Protein AF-A0A7C5SZK0-F1 (afdb_monomer_lite)

Secondary structure (DSSP, 8-state):
----SSSSSSSS---------EEEEEETTEEEEEESSPPS-HHHHHHHHHHHHHHHHHHTT--SPPBPPTTTTS-EEEE-SSHHHHHHHHGGGS-TT-EEEE-SSTTEEEEEPPEEETTEEEPPEEEEEESSHHHHHHHHT-TT-S-EEE---GGGHHHHHHS-HHHHHHH-STT--EEEEESS-STTS-HHHHHHHHHHHHHHHHHHHHHHHHTT--GGGS-HHHHHHHHHHHHHHTTS-TTSS-HHHHSHHHHHHHHH--GGG--GGGHHHHHHHHHHHHHHHH-HHHHHHHHHHHHHTHHHHHHHHHHHHHHHT-S---HHHHHHHHIIIIIHHHHHHHHTTT-GGGTTTT-

Sequence (355 aa):
MRRKALVLVLLFGFVGLAAPTVTPTPWRYGVIYWVGEVPQRPEAYVNMATNWVERVFRFWGLLPVPQPSAAWATPEVVEATTRAEARALLGSDLPPEAVLAVGPEPGTFWVLRPLLLGERRIQPLTLVVFPDVPALQDAVGHYGVGALFALGEDEERELWDVAEPWLAELVGELGAPAVLAPRAGLPPFTPKDYFLHALAHEVAHWAMVVWARGQGLTAAKIPPLLREGLATYTQLSFLVTPGKVPPSLLHPVAALWARTGSLTAVPHTFTYEVGVSLVDFLVRRHGWERLLVLLPEYLSSWEEHLGGWDEPWRAWLAGDLPPEAHVLFRIVAEALPLCARMVQPLFPQAWDLVA

Foldseek 3Di:
DDPPDPVVVCVPPPPPVDQFQWAWAQAFQGIEIEGHDQDPCNVVVRVLLVVLQCLLCVLLVLPPRWGADPCRRPFDKDAAQAPVRSDVVCDPVADPLWDWADHNDHRMTGTRHFIDSPPDTHHGEYEYEAQELVRLCQQQVFNVDQKDKDQLEPVCVVSLVRGDPVVCRRQNPHRHIYIYHYQQYDPPDGSPRSRSLSSSLNSNLVSVQVLQVVVVHHSVLQDLLQSLQRSLLSSVVVVDPQPPDQLCAVLVLLLVCLVPHFLLDDDNLCSNSVSVLVLSLVCVVQNSNRCSVCVVVCSVVVNVVRVVCTVVSNVSNDDDHDPVSVVVNCCSPPVQVVVLVVCCVVPVCSNVSND

Radius of gyration: 22.21 Å; chains: 1; bounding box: 47×64×67 Å

pLDDT: mean 84.6, std 15.65, range [30.34, 98.12]

Structure (mmCIF, N/CA/C/O backbone):
data_AF-A0A7C5SZK0-F1
#
_entry.id   AF-A0A7C5SZK0-F1
#
loop_
_atom_site.group_PDB
_atom_site.id
_atom_site.type_symbol
_atom_site.label_atom_id
_atom_site.label_alt_id
_atom_site.label_comp_id
_atom_site.label_asym_id
_atom_site.label_entity_id
_atom_site.label_seq_id
_atom_site.pdbx_PDB_ins_code
_atom_site.Cartn_x
_atom_site.Cartn_y
_atom_site.Cartn_z
_atom_site.occupancy
_atom_site.B_iso_or_equiv
_atom_site.auth_seq_id
_atom_site.auth_comp_id
_atom_site.auth_asym_id
_atom_site.auth_atom_id
_atom_site.pdbx_PDB_model_num
ATOM 1 N N . MET A 1 1 ? 16.335 44.553 42.287 1.00 34.50 1 MET A N 1
ATOM 2 C CA . MET A 1 1 ? 16.222 44.477 40.814 1.00 34.50 1 MET A CA 1
ATOM 3 C C . MET A 1 1 ? 16.347 43.025 40.374 1.00 34.50 1 MET A C 1
ATOM 5 O O . MET A 1 1 ? 17.244 42.347 40.843 1.00 34.50 1 MET A O 1
ATOM 9 N N . ARG A 1 2 ? 15.439 42.592 39.486 1.00 36.78 2 ARG A N 1
ATOM 10 C CA . ARG A 1 2 ? 15.461 41.345 38.691 1.00 36.78 2 ARG A CA 1
ATOM 11 C C . ARG A 1 2 ? 15.201 40.006 39.408 1.00 36.78 2 ARG A C 1
ATOM 13 O O . ARG A 1 2 ? 15.808 38.991 39.103 1.00 36.78 2 ARG A O 1
ATOM 20 N N . ARG A 1 3 ? 14.108 39.965 40.181 1.00 42.00 3 ARG A N 1
ATOM 21 C CA . ARG A 1 3 ? 13.084 38.917 39.985 1.00 42.00 3 ARG A CA 1
ATOM 22 C C . ARG A 1 3 ? 12.506 39.126 38.581 1.00 42.00 3 ARG A C 1
ATOM 24 O O . ARG A 1 3 ? 11.743 40.075 38.438 1.00 42.00 3 ARG A O 1
ATOM 31 N N . LYS A 1 4 ? 12.960 38.390 37.555 1.00 37.69 4 LYS A N 1
ATOM 32 C CA . LYS A 1 4 ? 12.331 38.340 36.205 1.00 37.69 4 LYS A CA 1
ATOM 33 C C . LYS A 1 4 ? 12.971 37.365 35.191 1.00 37.69 4 LYS A C 1
ATOM 35 O O . LYS A 1 4 ? 12.649 37.462 34.017 1.00 37.69 4 LYS A O 1
ATOM 40 N N . ALA A 1 5 ? 13.840 36.433 35.602 1.00 37.88 5 ALA A N 1
ATOM 41 C CA . ALA A 1 5 ? 14.494 35.508 34.658 1.00 37.88 5 ALA A CA 1
ATOM 42 C C . ALA A 1 5 ? 14.214 34.012 34.904 1.00 37.88 5 ALA A C 1
ATOM 44 O O . ALA A 1 5 ? 14.654 33.185 34.120 1.00 37.88 5 ALA A O 1
ATOM 45 N N . LEU A 1 6 ? 13.453 33.654 35.947 1.00 33.62 6 LEU A N 1
ATOM 46 C CA . LEU A 1 6 ? 13.134 32.252 36.273 1.00 33.62 6 LEU A CA 1
ATOM 47 C C . LEU A 1 6 ? 11.692 31.843 35.907 1.00 33.62 6 LEU A C 1
ATOM 49 O O . LEU A 1 6 ? 11.241 30.770 36.276 1.00 33.62 6 LEU A O 1
ATOM 53 N N . VAL A 1 7 ? 10.957 32.706 35.198 1.00 34.91 7 VAL A N 1
ATOM 54 C CA . VAL A 1 7 ? 9.581 32.427 34.732 1.00 34.91 7 VAL A CA 1
ATOM 55 C C . VAL A 1 7 ? 9.540 32.145 33.223 1.00 34.91 7 VAL A C 1
ATOM 57 O O . VAL A 1 7 ? 8.547 31.639 32.725 1.00 34.91 7 VAL A O 1
ATOM 60 N N . LEU A 1 8 ? 10.635 32.381 32.487 1.00 30.34 8 LEU A N 1
ATOM 61 C CA . LEU A 1 8 ? 10.679 32.139 31.039 1.00 30.34 8 LEU A CA 1
ATOM 62 C C . LEU A 1 8 ? 11.134 30.719 30.650 1.00 30.34 8 LEU A C 1
ATOM 64 O O . LEU A 1 8 ? 10.906 30.305 29.523 1.00 30.34 8 LEU A O 1
ATOM 68 N N . VAL A 1 9 ? 11.735 29.961 31.575 1.00 33.88 9 VAL A N 1
ATOM 69 C CA . VAL A 1 9 ? 12.174 28.567 31.332 1.00 33.88 9 VAL A CA 1
ATOM 70 C C . VAL A 1 9 ? 11.070 27.549 31.666 1.00 33.88 9 VAL A C 1
ATOM 72 O O . VAL A 1 9 ? 11.106 26.426 31.192 1.00 33.88 9 VAL A O 1
ATOM 75 N N . LEU A 1 10 ? 10.024 27.966 32.390 1.00 32.81 10 LEU A N 1
ATOM 76 C CA . LEU A 1 10 ? 8.802 27.177 32.617 1.00 32.81 10 LEU A CA 1
ATOM 77 C C . LEU A 1 10 ? 7.688 27.473 31.590 1.00 32.81 10 LEU A C 1
ATOM 79 O O . LEU A 1 10 ? 6.604 26.908 31.687 1.00 32.81 10 LEU A O 1
ATOM 83 N N . LEU A 1 11 ? 7.950 28.355 30.614 1.00 31.84 11 LEU A N 1
ATOM 84 C CA . LEU A 1 11 ? 7.037 28.698 29.512 1.00 31.84 11 LEU A CA 1
ATOM 85 C C . LEU A 1 11 ? 7.364 27.976 28.195 1.00 31.84 11 LEU A C 1
ATOM 87 O O . LEU A 1 11 ? 6.522 27.964 27.305 1.00 31.84 11 LEU A O 1
ATOM 91 N N . PHE A 1 12 ? 8.490 27.257 28.122 1.00 34.28 12 PHE A N 1
ATOM 92 C CA . PHE A 1 12 ? 8.538 25.992 27.377 1.00 34.28 12 PHE A CA 1
ATOM 93 C C . PHE A 1 12 ? 7.901 24.920 28.255 1.00 34.28 12 PHE A C 1
ATOM 95 O O . PHE A 1 12 ? 8.532 23.946 28.662 1.00 34.28 12 PHE A O 1
ATOM 102 N N . GLY A 1 13 ? 6.641 25.174 28.620 1.00 31.19 13 GLY A N 1
ATOM 103 C CA . GLY A 1 13 ? 5.788 24.139 29.146 1.00 31.19 13 GLY A CA 1
ATOM 104 C C . GLY A 1 13 ? 5.912 22.971 28.191 1.00 31.19 13 GLY A C 1
ATOM 105 O O . GLY A 1 13 ? 5.842 23.151 26.975 1.00 31.19 13 GLY A O 1
ATOM 106 N N . PHE A 1 14 ? 6.147 21.800 28.765 1.00 37.22 14 PHE A N 1
ATOM 107 C CA . PHE A 1 14 ? 5.649 20.556 28.225 1.00 37.22 14 PHE A CA 1
ATOM 108 C C . PHE A 1 14 ? 4.223 20.812 27.723 1.00 37.22 14 PHE A C 1
ATOM 110 O O . PHE A 1 14 ? 3.247 20.630 28.447 1.00 37.22 14 PHE A O 1
ATOM 117 N N . VAL A 1 15 ? 4.087 21.233 26.469 1.00 37.03 15 VAL A N 1
ATOM 118 C CA . VAL A 1 15 ? 2.986 20.775 25.656 1.00 37.03 15 VAL A CA 1
ATOM 119 C C . VAL A 1 15 ? 3.369 19.323 25.424 1.00 37.03 15 VAL A C 1
ATOM 121 O O . VAL A 1 15 ? 3.949 18.966 24.408 1.00 37.03 15 VAL A O 1
ATOM 124 N N . GLY A 1 16 ? 3.127 18.486 26.438 1.00 36.56 16 GLY A N 1
ATOM 125 C CA . GLY A 1 16 ? 2.702 17.138 26.139 1.00 36.56 16 GLY A CA 1
ATOM 126 C C . GLY A 1 16 ? 1.455 17.368 25.311 1.00 36.56 16 GLY A C 1
ATOM 127 O O . GLY A 1 16 ? 0.406 17.697 25.867 1.00 36.56 16 GLY A O 1
ATOM 128 N N . LEU A 1 17 ? 1.629 17.410 23.988 1.00 47.88 17 LEU A N 1
ATOM 129 C CA . LEU A 1 17 ? 0.527 17.447 23.053 1.00 47.88 17 LEU A CA 1
ATOM 130 C C . LEU A 1 17 ? -0.264 16.210 23.434 1.00 47.88 17 LEU A C 1
ATOM 132 O O . LEU A 1 17 ? 0.214 15.089 23.272 1.00 47.88 17 LEU A O 1
ATOM 136 N N . ALA A 1 18 ? -1.407 16.419 24.086 1.00 63.22 18 ALA A N 1
ATOM 137 C CA . ALA A 1 18 ? -2.341 15.336 24.297 1.00 63.22 18 ALA A CA 1
ATOM 138 C C . ALA A 1 18 ? -2.514 14.660 22.935 1.00 63.22 18 ALA A C 1
ATOM 140 O O . ALA A 1 18 ? -2.607 15.371 21.925 1.00 63.22 18 ALA A O 1
ATOM 141 N N . ALA A 1 19 ? -2.482 13.324 22.915 1.00 76.81 19 ALA A N 1
ATOM 142 C CA . ALA A 1 19 ? -2.652 12.566 21.684 1.00 76.81 19 ALA A CA 1
ATOM 143 C C . ALA A 1 19 ? -3.820 13.167 20.884 1.00 76.81 19 ALA A C 1
ATOM 145 O O . ALA A 1 19 ? -4.833 13.556 21.489 1.00 76.81 19 ALA A O 1
ATOM 146 N N . PRO A 1 20 ? -3.677 13.320 19.556 1.00 86.75 20 PRO A N 1
ATOM 147 C CA . PRO A 1 20 ? -4.734 13.909 18.758 1.00 86.75 20 PRO A CA 1
ATOM 148 C C . PRO A 1 20 ? -6.022 13.116 18.965 1.00 86.75 20 PRO A C 1
ATOM 150 O O . PRO A 1 20 ? -6.000 11.908 19.200 1.00 86.75 20 PRO A O 1
ATOM 153 N N . THR A 1 21 ? -7.166 13.789 18.873 1.00 90.50 21 THR A N 1
ATOM 154 C CA . THR A 1 21 ? -8.448 13.085 18.899 1.00 90.50 21 THR A CA 1
ATOM 155 C C . THR A 1 21 ? -8.481 12.085 17.748 1.00 90.50 21 THR A C 1
ATOM 157 O O . THR A 1 21 ? -8.221 12.456 16.605 1.00 90.50 21 THR A O 1
ATOM 160 N N . VAL A 1 22 ? -8.805 10.829 18.044 1.00 92.94 22 VAL A N 1
ATOM 161 C CA . VAL A 1 22 ? -8.967 9.778 17.040 1.00 92.94 22 VAL A CA 1
ATOM 162 C C . VAL A 1 22 ? -10.412 9.308 17.080 1.00 92.94 22 VAL A C 1
ATOM 164 O O . VAL A 1 22 ? -10.893 8.859 18.115 1.00 92.94 22 VAL A O 1
ATOM 167 N N . THR A 1 23 ? -11.115 9.423 15.954 1.00 95.19 23 THR A N 1
ATOM 168 C CA . THR A 1 23 ? -12.511 8.978 15.845 1.00 95.19 23 THR A CA 1
ATOM 169 C C . THR A 1 23 ? -12.590 7.725 14.974 1.00 95.19 23 THR A C 1
ATOM 171 O O . THR A 1 23 ? -12.367 7.833 13.764 1.00 95.19 23 THR A O 1
ATOM 174 N N . PRO A 1 24 ? -12.907 6.543 15.528 1.00 95.38 24 PRO A N 1
ATOM 175 C CA . PRO A 1 24 ? -13.092 5.336 14.733 1.00 95.38 24 PRO A CA 1
ATOM 176 C C . PRO A 1 24 ? -14.449 5.327 14.018 1.00 95.38 24 PRO A C 1
ATOM 178 O O . PRO A 1 24 ? -15.462 5.800 14.530 1.00 95.38 24 PRO A O 1
ATOM 181 N N . THR A 1 25 ? -14.490 4.763 12.815 1.00 95.75 25 THR A N 1
ATOM 182 C CA . THR A 1 25 ? -15.702 4.531 12.021 1.00 95.75 25 THR A CA 1
ATOM 183 C C . THR A 1 25 ? -15.667 3.103 11.474 1.00 95.75 25 THR A C 1
ATOM 185 O O . THR A 1 25 ? -14.692 2.756 10.798 1.00 95.75 25 THR A O 1
ATOM 188 N N . PRO A 1 26 ? -16.695 2.264 11.723 1.00 94.75 26 PRO A N 1
ATOM 189 C CA . PRO A 1 26 ? -16.759 0.933 11.134 1.00 94.75 26 PRO A CA 1
ATOM 190 C C . PRO A 1 26 ? -16.791 1.034 9.613 1.00 94.75 26 PRO A C 1
ATOM 192 O O . PRO A 1 26 ? -17.490 1.874 9.040 1.00 94.75 26 PRO A O 1
ATOM 195 N N . TRP A 1 27 ? -16.046 0.166 8.943 1.00 95.88 27 TRP A N 1
ATOM 196 C CA . TRP A 1 27 ? -15.940 0.171 7.494 1.00 95.88 27 TRP A CA 1
ATOM 197 C C . TRP A 1 27 ? -16.001 -1.252 6.953 1.00 95.88 27 TRP A C 1
ATOM 199 O O . TRP A 1 27 ? -15.573 -2.206 7.592 1.00 95.88 27 TRP A O 1
ATOM 209 N N . ARG A 1 28 ? -16.519 -1.409 5.733 1.00 94.94 28 ARG A N 1
ATOM 210 C CA . ARG A 1 28 ? -16.700 -2.715 5.087 1.00 94.94 28 ARG A CA 1
ATOM 211 C C . ARG A 1 28 ? -15.421 -3.559 5.065 1.00 94.94 28 ARG A C 1
ATOM 213 O O . ARG A 1 28 ? -15.498 -4.779 5.102 1.00 94.94 28 ARG A O 1
ATOM 220 N N . TYR A 1 29 ? -14.258 -2.924 4.988 1.00 96.00 29 TYR A N 1
ATOM 221 C CA . TYR A 1 29 ? -12.976 -3.622 4.955 1.00 96.00 29 TYR A CA 1
ATOM 222 C C . TYR A 1 29 ? -12.243 -3.628 6.301 1.00 96.00 29 TYR A C 1
ATOM 224 O O . TYR A 1 29 ? -11.173 -4.216 6.371 1.00 96.00 29 TYR A O 1
ATOM 232 N N . GLY A 1 30 ? -12.813 -3.044 7.362 1.00 95.44 30 GLY A N 1
ATOM 233 C CA . GLY A 1 30 ? -12.212 -2.974 8.694 1.00 95.44 30 GLY A CA 1
ATOM 234 C C . GLY A 1 30 ? -12.647 -1.724 9.458 1.00 95.44 30 GLY A C 1
ATOM 235 O O . GLY A 1 30 ? -13.821 -1.568 9.792 1.00 95.44 30 GLY A O 1
ATOM 236 N N . VAL A 1 31 ? -11.706 -0.823 9.732 1.00 95.75 31 VAL A N 1
ATOM 237 C CA . VAL A 1 31 ? -11.956 0.423 10.476 1.00 95.75 31 VAL A CA 1
ATOM 238 C C . VAL A 1 31 ? -11.275 1.604 9.799 1.00 95.75 31 VAL A C 1
ATOM 240 O O . VAL A 1 31 ? -10.185 1.469 9.246 1.00 95.75 31 VAL A O 1
ATOM 243 N N . ILE A 1 32 ? -11.922 2.769 9.850 1.00 96.75 32 ILE A N 1
ATOM 244 C CA . ILE A 1 32 ? -11.310 4.046 9.486 1.00 96.75 32 ILE A CA 1
ATOM 245 C C . ILE A 1 32 ? -11.150 4.881 10.751 1.00 96.75 32 ILE A C 1
ATOM 247 O O . ILE A 1 32 ? -12.134 5.147 11.434 1.00 96.75 32 ILE A O 1
ATOM 251 N N . TYR A 1 33 ? -9.931 5.317 11.042 1.00 96.75 33 TYR A N 1
ATOM 252 C CA . TYR A 1 33 ? -9.637 6.261 12.111 1.00 96.75 33 TYR A CA 1
ATOM 253 C C . TYR A 1 33 ? -9.430 7.656 11.533 1.00 96.75 33 TYR A C 1
ATOM 255 O O . TYR A 1 33 ? -8.539 7.865 10.713 1.00 96.75 33 TYR A O 1
ATOM 263 N N . TRP A 1 34 ? -10.225 8.625 11.976 1.00 96.25 34 TRP A N 1
ATOM 264 C CA . TRP A 1 34 ? -10.028 10.034 11.639 1.00 96.25 34 TRP A CA 1
ATOM 265 C C . TRP A 1 34 ? -9.160 10.693 12.704 1.00 96.25 34 TRP A C 1
ATOM 267 O O . TRP A 1 34 ? -9.580 10.776 13.858 1.00 96.25 34 TRP A O 1
ATOM 277 N N . VAL A 1 35 ? -7.970 11.159 12.322 1.00 95.25 35 VAL A N 1
ATOM 278 C CA . VAL A 1 35 ? -7.079 11.915 13.209 1.00 95.25 35 VAL A CA 1
ATOM 279 C C . VAL A 1 35 ? -7.466 13.396 13.162 1.00 95.25 35 VAL A C 1
ATOM 281 O O . VAL A 1 35 ? -7.537 14.006 12.091 1.00 95.25 35 VAL A O 1
ATOM 284 N N . GLY A 1 36 ? -7.715 13.979 14.333 1.00 91.38 36 GLY A N 1
ATOM 285 C CA . GLY A 1 36 ? -8.219 15.338 14.491 1.00 91.38 36 GLY A CA 1
ATOM 286 C C . GLY A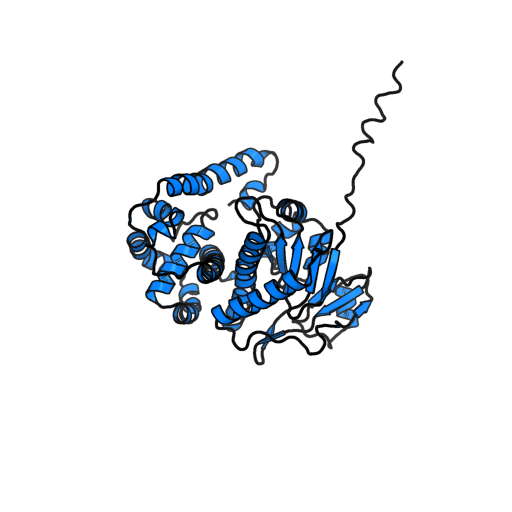 1 36 ? -9.709 15.455 14.157 1.00 91.38 36 GLY A C 1
ATOM 287 O O . GLY A 1 36 ? -10.526 14.634 14.568 1.00 91.38 36 GLY A O 1
ATOM 288 N N . GLU A 1 37 ? -10.083 16.511 13.432 1.00 90.19 37 GLU A N 1
ATOM 289 C CA . GLU A 1 37 ? -11.479 16.762 13.062 1.00 90.19 37 GLU A CA 1
ATOM 290 C C . GLU A 1 37 ? -11.943 15.828 11.932 1.00 90.19 37 GLU A C 1
ATOM 292 O O . GLU A 1 37 ? -11.343 15.780 10.848 1.00 90.19 37 GLU A O 1
ATOM 297 N N . VAL A 1 38 ? -13.063 15.135 12.167 1.00 90.88 38 VAL A N 1
ATOM 298 C CA . VAL A 1 38 ? -13.759 14.342 11.146 1.00 90.88 38 VAL A CA 1
ATOM 299 C C . VAL A 1 38 ? -14.147 15.261 9.976 1.00 90.88 38 VAL A C 1
ATOM 301 O O . VAL A 1 38 ? -14.751 16.311 10.196 1.00 90.88 38 VAL A O 1
ATOM 304 N N . PRO A 1 39 ? -13.833 14.908 8.714 1.00 88.69 39 PRO A N 1
ATOM 305 C CA . PRO A 1 39 ? -14.202 15.733 7.565 1.00 88.69 39 PRO A CA 1
ATOM 306 C C . PRO A 1 39 ? -15.713 15.977 7.505 1.00 88.69 39 PRO A C 1
ATOM 308 O O . PRO A 1 39 ? -16.494 15.078 7.783 1.00 88.69 39 PRO A O 1
ATOM 311 N N . GLN A 1 40 ? -16.133 17.139 6.994 1.00 87.88 40 GLN A N 1
ATOM 312 C CA . GLN A 1 40 ? -17.555 17.491 6.814 1.00 87.88 40 GLN A CA 1
ATOM 313 C C . GLN A 1 40 ? -18.357 16.493 5.956 1.00 87.88 40 GLN A C 1
ATOM 315 O O . GLN A 1 40 ? -19.582 16.456 6.025 1.00 87.88 40 GLN A O 1
ATOM 320 N N . ARG A 1 41 ? -17.686 15.718 5.094 1.00 88.06 41 ARG A N 1
ATOM 321 C CA . ARG A 1 41 ? -18.299 14.713 4.209 1.00 88.06 41 ARG A CA 1
ATOM 322 C C . ARG A 1 41 ? -17.587 13.365 4.355 1.00 88.06 41 ARG A C 1
ATOM 324 O O . ARG A 1 41 ? -16.953 12.921 3.394 1.00 88.06 41 ARG A O 1
ATOM 331 N N . PRO A 1 42 ? -17.654 12.714 5.528 1.00 90.75 42 PRO A N 1
ATOM 332 C CA . PRO A 1 42 ? -16.877 11.506 5.795 1.00 90.75 42 PRO A CA 1
ATOM 333 C C . PRO A 1 42 ? -17.302 10.360 4.873 1.00 90.75 42 PRO A C 1
ATOM 335 O O . PRO A 1 42 ? -16.451 9.687 4.301 1.00 90.75 42 PRO A O 1
ATOM 338 N N . GLU A 1 43 ? -18.601 10.227 4.592 1.00 92.88 43 GLU A N 1
ATOM 339 C CA . GLU A 1 43 ? -19.146 9.218 3.674 1.00 92.88 43 GLU A CA 1
ATOM 340 C C . GLU A 1 43 ? -18.518 9.260 2.273 1.00 92.88 43 GLU A C 1
ATOM 342 O O . GLU A 1 43 ? -18.322 8.221 1.646 1.00 92.88 43 GLU A O 1
ATOM 347 N N . ALA A 1 44 ? -18.153 10.446 1.769 1.00 89.69 44 ALA A N 1
ATOM 348 C CA . ALA A 1 44 ? -17.501 10.564 0.467 1.00 89.69 44 ALA A CA 1
ATOM 349 C C . ALA A 1 44 ? -16.117 9.898 0.471 1.00 89.69 44 ALA A C 1
ATOM 351 O O . ALA A 1 44 ? -15.784 9.187 -0.475 1.00 89.69 44 ALA A O 1
ATOM 352 N N . TYR A 1 45 ? -15.344 10.081 1.544 1.00 90.31 45 TYR A N 1
ATOM 353 C CA . TYR A 1 45 ? -14.044 9.435 1.722 1.00 90.31 45 TYR A CA 1
ATOM 354 C C . TYR A 1 45 ? -14.193 7.926 1.946 1.00 90.31 45 TYR A C 1
ATOM 356 O O . TYR A 1 45 ? -13.468 7.155 1.323 1.00 90.31 45 TYR A O 1
ATOM 364 N N . VAL A 1 46 ? -15.176 7.490 2.745 1.00 93.75 46 VAL A N 1
ATOM 365 C CA . VAL A 1 46 ? -15.474 6.058 2.949 1.00 93.75 46 VAL A CA 1
ATOM 366 C C . VAL A 1 46 ? -15.821 5.372 1.622 1.00 93.75 46 VAL A C 1
ATOM 368 O O . VAL A 1 46 ? -15.287 4.308 1.301 1.00 93.75 46 VAL A O 1
ATOM 371 N N . ASN A 1 47 ? -16.674 5.994 0.805 1.00 93.75 47 ASN A N 1
ATOM 372 C CA . ASN A 1 47 ? -17.033 5.480 -0.517 1.00 93.75 47 ASN A CA 1
ATOM 373 C C . ASN A 1 47 ? -15.828 5.447 -1.467 1.00 93.75 47 ASN A C 1
ATOM 375 O O . ASN A 1 47 ? -15.652 4.478 -2.205 1.00 93.75 47 ASN A O 1
ATOM 379 N N . MET A 1 48 ? -14.973 6.474 -1.444 1.00 90.88 48 MET A N 1
ATOM 380 C CA . MET A 1 48 ? -13.730 6.493 -2.224 1.00 90.88 48 MET A CA 1
ATOM 381 C C . MET A 1 48 ? -12.789 5.358 -1.816 1.00 90.88 48 MET A C 1
ATOM 383 O O . MET A 1 48 ? -12.316 4.634 -2.690 1.00 90.88 48 MET A O 1
ATOM 387 N N . ALA A 1 49 ? -12.572 5.160 -0.515 1.00 94.25 49 ALA A N 1
ATOM 388 C CA . ALA A 1 49 ? -11.734 4.083 -0.005 1.00 94.25 49 ALA A CA 1
ATOM 389 C C . ALA A 1 49 ? -12.273 2.707 -0.395 1.00 94.25 49 ALA A C 1
ATOM 391 O O . ALA A 1 49 ? -11.536 1.873 -0.915 1.00 94.25 49 ALA A O 1
ATOM 392 N N . THR A 1 50 ? -13.583 2.503 -0.236 1.00 95.56 50 THR A N 1
ATOM 393 C CA . THR A 1 50 ? -14.269 1.271 -0.651 1.00 95.56 50 THR A CA 1
ATOM 394 C C . THR A 1 50 ? -14.025 0.993 -2.133 1.00 95.56 50 THR A C 1
ATOM 396 O O . THR A 1 50 ? -13.557 -0.084 -2.492 1.00 95.56 50 THR A O 1
ATOM 399 N N . ASN A 1 51 ? -14.268 1.982 -2.997 1.00 94.25 51 ASN A N 1
ATOM 400 C CA . ASN A 1 51 ? -14.085 1.836 -4.440 1.00 94.25 51 ASN A CA 1
ATOM 401 C C . ASN A 1 51 ? -12.632 1.536 -4.830 1.00 94.25 51 ASN A C 1
ATOM 403 O O . ASN A 1 51 ? -12.409 0.774 -5.772 1.00 94.25 51 ASN A O 1
ATOM 407 N N . TRP A 1 52 ? -11.651 2.116 -4.134 1.00 93.69 52 TRP A N 1
ATOM 408 C CA . TRP A 1 52 ? -10.239 1.839 -4.396 1.00 93.69 52 TRP A CA 1
ATOM 409 C C . TRP A 1 52 ? -9.838 0.426 -4.008 1.00 93.69 52 TRP A C 1
ATOM 411 O O . TRP A 1 52 ? -9.213 -0.243 -4.827 1.00 93.69 52 TRP A O 1
ATOM 421 N N . VAL A 1 53 ? -10.270 -0.065 -2.844 1.00 95.62 53 VAL A N 1
ATOM 422 C CA . VAL A 1 53 ? -10.082 -1.475 -2.471 1.00 95.62 53 VAL A CA 1
ATOM 423 C C . VAL A 1 53 ? -10.653 -2.388 -3.547 1.00 95.62 53 VAL A C 1
ATOM 425 O O . VAL A 1 53 ? -9.943 -3.248 -4.062 1.00 95.62 53 VAL A O 1
ATOM 428 N N . GLU A 1 54 ? -11.900 -2.167 -3.971 1.00 95.94 54 GLU A N 1
ATOM 429 C CA . GLU A 1 54 ? -12.493 -3.016 -5.002 1.00 95.94 54 GLU A CA 1
ATOM 430 C C . GLU A 1 54 ? -11.737 -2.948 -6.336 1.00 95.94 54 GLU A C 1
ATOM 432 O O . GLU A 1 54 ? -11.549 -3.969 -6.995 1.00 95.94 54 GLU A O 1
ATOM 437 N N . ARG A 1 55 ? -11.315 -1.753 -6.762 1.00 95.75 55 ARG A N 1
ATOM 438 C CA . ARG A 1 55 ? -10.578 -1.557 -8.018 1.00 95.75 55 ARG A CA 1
ATOM 439 C C . ARG A 1 55 ? -9.212 -2.224 -7.992 1.00 95.75 55 ARG A C 1
ATOM 441 O O . ARG A 1 55 ? -8.888 -2.942 -8.933 1.00 95.75 55 ARG A O 1
ATOM 448 N N . VAL A 1 56 ? -8.443 -2.004 -6.931 1.00 96.81 56 VAL A N 1
ATOM 449 C CA . VAL A 1 56 ? -7.104 -2.573 -6.771 1.00 96.81 56 VAL A CA 1
ATOM 450 C C . VAL A 1 56 ? -7.185 -4.096 -6.690 1.00 96.81 56 VAL A C 1
ATOM 452 O O . VAL A 1 56 ? -6.486 -4.775 -7.435 1.00 96.81 56 VAL A O 1
ATOM 455 N N . PHE A 1 57 ? -8.092 -4.658 -5.886 1.00 96.88 57 PHE A N 1
ATOM 456 C CA . PHE A 1 57 ? -8.234 -6.115 -5.789 1.00 96.88 57 PHE A CA 1
ATOM 457 C C . PHE A 1 57 ? -8.632 -6.747 -7.127 1.00 96.88 57 PHE A C 1
ATOM 459 O O . PHE A 1 57 ? -8.058 -7.761 -7.518 1.00 96.88 57 PHE A O 1
ATOM 466 N N . ARG A 1 58 ? -9.560 -6.127 -7.873 1.00 96.56 58 ARG A N 1
ATOM 467 C CA . ARG A 1 58 ? -9.902 -6.578 -9.232 1.00 96.56 58 ARG A CA 1
ATOM 468 C C . ARG A 1 58 ? -8.703 -6.502 -10.174 1.00 96.56 58 ARG A C 1
ATOM 470 O O . ARG A 1 58 ? -8.481 -7.447 -10.921 1.00 96.56 58 ARG A O 1
ATOM 477 N N . PHE A 1 59 ? -7.939 -5.408 -10.133 1.00 95.94 59 PHE A N 1
ATOM 478 C CA . PHE A 1 59 ? -6.743 -5.233 -10.959 1.00 95.94 59 PHE A CA 1
ATOM 479 C C . PHE A 1 59 ? -5.721 -6.342 -10.697 1.00 95.94 59 PHE A C 1
ATOM 481 O O . PHE A 1 59 ? -5.199 -6.926 -11.636 1.00 95.94 59 PHE A O 1
ATOM 488 N N . TRP A 1 60 ? -5.519 -6.722 -9.438 1.00 96.94 60 TRP A N 1
ATOM 489 C CA . TRP A 1 60 ? -4.643 -7.827 -9.035 1.00 96.94 60 TRP A CA 1
ATOM 490 C C . TRP A 1 60 ? -5.228 -9.234 -9.268 1.00 96.94 60 TRP A C 1
ATOM 492 O O . TRP A 1 60 ? -4.632 -10.226 -8.850 1.00 96.94 60 TRP A O 1
ATOM 502 N N . GLY A 1 61 ? -6.397 -9.355 -9.908 1.00 94.75 61 GLY A N 1
ATOM 503 C CA . GLY A 1 61 ? -7.051 -10.643 -10.161 1.00 94.75 61 GLY A CA 1
ATOM 504 C C . GLY A 1 61 ? -7.577 -11.341 -8.900 1.00 94.75 61 GLY A C 1
ATOM 505 O O . GLY A 1 61 ? -7.898 -12.528 -8.938 1.00 94.75 61 GLY A O 1
ATOM 506 N N . LEU A 1 62 ? -7.686 -10.627 -7.775 1.00 95.56 62 LEU A N 1
ATOM 507 C CA . LEU A 1 62 ? -8.179 -11.152 -6.501 1.00 95.56 62 LEU A CA 1
ATOM 508 C C . LEU A 1 62 ? -9.712 -11.156 -6.503 1.00 95.56 62 LEU A C 1
ATOM 510 O O . LEU A 1 62 ? -10.366 -10.257 -5.966 1.00 95.56 62 LEU A O 1
ATOM 514 N N . LEU A 1 63 ? -10.279 -12.171 -7.160 1.00 91.75 63 LEU A N 1
ATOM 515 C CA . LEU A 1 63 ? -11.717 -12.361 -7.333 1.00 91.75 63 LEU A CA 1
ATOM 516 C C . LEU A 1 63 ? -12.233 -13.619 -6.603 1.00 91.75 63 LEU A C 1
ATOM 518 O O . LEU A 1 63 ? -11.560 -14.648 -6.628 1.00 91.75 63 LEU A O 1
ATOM 522 N N . PRO A 1 64 ? -13.446 -13.573 -6.014 1.00 93.38 64 PRO A N 1
ATOM 523 C CA . PRO A 1 64 ? -14.281 -12.380 -5.835 1.00 93.38 64 PRO A CA 1
ATOM 524 C C . PRO A 1 64 ? -13.615 -11.379 -4.879 1.00 93.38 64 PRO A C 1
ATOM 526 O O . PRO A 1 64 ? -12.867 -11.785 -4.001 1.00 93.38 64 PRO A O 1
ATOM 529 N N . VAL A 1 65 ? -13.895 -10.079 -5.039 1.00 93.56 65 VAL A N 1
ATOM 530 C CA . VAL A 1 65 ? -13.386 -9.029 -4.130 1.00 93.56 65 VAL A CA 1
ATOM 531 C C . VAL A 1 65 ? -13.781 -9.364 -2.682 1.00 93.56 65 VAL A C 1
ATOM 533 O O . VAL A 1 65 ? -14.904 -9.851 -2.495 1.00 93.56 65 VAL A O 1
ATOM 536 N N . PRO A 1 66 ? -12.929 -9.090 -1.668 1.00 93.50 66 PRO A N 1
ATOM 537 C CA . PRO A 1 66 ? -13.203 -9.481 -0.295 1.00 93.50 66 PRO A CA 1
ATOM 538 C C . PRO A 1 66 ? -14.568 -9.005 0.190 1.00 93.50 66 PRO A C 1
ATOM 540 O O . PRO A 1 66 ? -14.959 -7.855 -0.028 1.00 93.50 66 PRO A O 1
ATOM 543 N N . GLN A 1 67 ? -15.294 -9.902 0.845 1.00 92.62 67 GLN A N 1
ATOM 544 C CA . GLN A 1 67 ? -16.590 -9.612 1.433 1.00 92.62 67 GLN A CA 1
ATOM 545 C C . GLN A 1 67 ? -16.464 -9.432 2.948 1.00 92.62 67 GLN A C 1
ATOM 547 O O . GLN A 1 67 ? -15.740 -10.194 3.595 1.00 92.62 67 GLN A O 1
ATOM 552 N N . PRO A 1 68 ? -17.165 -8.440 3.520 1.00 90.19 68 PRO A N 1
ATOM 553 C CA . PRO A 1 68 ? -17.248 -8.270 4.963 1.00 90.19 68 PRO A CA 1
ATOM 554 C C . PRO A 1 68 ? -18.013 -9.425 5.618 1.00 90.19 68 PRO A C 1
ATOM 556 O O . PRO A 1 68 ? -18.828 -10.095 4.979 1.00 90.19 68 PRO A O 1
ATOM 559 N N . SER A 1 69 ? -17.857 -9.571 6.933 1.00 81.69 69 SER A N 1
ATOM 560 C CA . SER A 1 69 ? -18.838 -10.307 7.739 1.00 81.69 69 SER A CA 1
ATOM 561 C C . SER A 1 69 ? -20.188 -9.573 7.764 1.00 81.69 69 SER A C 1
ATOM 563 O O . SER A 1 69 ? -20.231 -8.354 7.626 1.00 81.69 69 SER A O 1
ATOM 565 N N . ALA A 1 70 ? -21.303 -10.276 7.986 1.00 82.25 70 ALA A N 1
ATOM 566 C CA . ALA A 1 70 ? -22.636 -9.653 8.014 1.00 82.25 70 ALA A CA 1
ATOM 567 C C . ALA A 1 70 ? -22.785 -8.538 9.075 1.00 82.25 70 ALA A C 1
ATOM 569 O O . ALA A 1 70 ? -23.606 -7.641 8.906 1.00 82.25 70 ALA A O 1
ATOM 570 N N . ALA A 1 71 ? -21.977 -8.576 10.138 1.00 83.38 71 ALA A N 1
ATOM 571 C CA . ALA A 1 71 ? -22.030 -7.644 11.263 1.00 83.38 71 ALA A CA 1
ATOM 572 C C . ALA A 1 71 ? -21.027 -6.477 11.163 1.00 83.38 71 ALA A C 1
ATOM 574 O O . ALA A 1 71 ? -20.852 -5.746 12.131 1.00 83.38 71 ALA A O 1
ATOM 575 N N . TRP A 1 72 ? -20.360 -6.274 10.019 1.00 90.50 72 TRP A N 1
ATOM 576 C CA . TRP A 1 72 ? -19.274 -5.285 9.892 1.00 90.50 72 TRP A CA 1
ATOM 577 C C . TRP A 1 72 ? -19.658 -3.852 10.298 1.00 90.50 72 TRP A C 1
ATOM 579 O O . TRP A 1 72 ? -18.817 -3.114 10.800 1.00 90.50 72 TRP A O 1
ATOM 589 N N . ALA A 1 73 ? -20.915 -3.452 10.080 1.00 92.19 73 ALA A N 1
ATOM 590 C CA . ALA A 1 73 ? -21.397 -2.101 10.375 1.00 92.19 73 ALA A CA 1
ATOM 591 C C . ALA A 1 73 ? -21.614 -1.853 11.878 1.00 92.19 73 ALA A C 1
ATOM 593 O O . ALA A 1 73 ? -21.678 -0.705 12.311 1.00 92.19 73 ALA A O 1
ATOM 594 N N . THR A 1 74 ? -21.720 -2.922 12.668 1.00 92.94 74 THR A N 1
ATOM 595 C CA . THR A 1 74 ? -21.892 -2.890 14.124 1.00 92.94 74 THR A CA 1
ATOM 596 C C . THR A 1 74 ? -20.934 -3.904 14.753 1.00 92.94 74 THR A C 1
ATOM 598 O O . THR A 1 74 ? -21.370 -5.001 15.118 1.00 92.94 74 THR A O 1
ATOM 601 N N . PRO A 1 75 ? -19.626 -3.586 14.821 1.00 91.94 75 PRO A N 1
ATOM 602 C CA . PRO A 1 75 ? -18.634 -4.491 15.383 1.00 91.94 75 PRO A CA 1
ATOM 603 C C . PRO A 1 75 ? -18.986 -4.886 16.818 1.00 91.94 75 PRO A C 1
ATOM 605 O O . PRO A 1 75 ? -19.492 -4.076 17.594 1.00 91.94 75 PRO A O 1
ATOM 608 N N . GLU A 1 76 ? -18.692 -6.135 17.168 1.00 93.50 76 GLU A N 1
ATOM 609 C CA . GLU A 1 76 ? -18.732 -6.596 18.554 1.00 93.50 76 GLU A CA 1
ATOM 610 C C . GLU A 1 76 ? -17.727 -5.782 19.385 1.00 93.50 76 GLU A C 1
ATOM 612 O O . GLU A 1 76 ? -16.608 -5.526 18.932 1.00 93.50 76 GLU A O 1
ATOM 617 N N . VAL A 1 77 ? -18.142 -5.360 20.580 1.00 95.25 77 VAL A N 1
ATOM 618 C CA . VAL A 1 77 ? -17.336 -4.537 21.489 1.00 95.25 77 VAL A CA 1
ATOM 619 C C . VAL A 1 77 ? -16.880 -5.388 22.665 1.00 95.25 77 VAL A C 1
ATOM 621 O O . VAL A 1 77 ? -17.687 -6.092 23.269 1.00 95.25 77 VAL A O 1
ATOM 624 N N . VAL A 1 78 ? -15.600 -5.282 23.006 1.00 95.38 78 VAL A N 1
ATOM 625 C CA . VAL A 1 78 ? -14.998 -5.911 24.183 1.00 95.38 78 VAL A CA 1
ATOM 626 C C . VAL A 1 78 ? -14.379 -4.833 25.056 1.00 95.38 78 VAL A C 1
ATOM 628 O O . VAL A 1 78 ? -13.595 -4.016 24.577 1.00 95.38 78 VAL A O 1
ATOM 631 N N . GLU A 1 79 ? -14.722 -4.836 26.338 1.00 97.12 79 GLU A N 1
ATOM 632 C CA . GLU A 1 79 ? -14.097 -3.972 27.337 1.00 97.12 79 GLU A CA 1
ATOM 633 C C . GLU A 1 79 ? -12.823 -4.644 27.861 1.00 97.12 79 GLU A C 1
ATOM 635 O O . GLU A 1 79 ? -12.869 -5.769 28.360 1.00 97.12 79 GLU A O 1
ATOM 640 N N . ALA A 1 80 ? -11.682 -3.974 27.714 1.00 93.88 80 ALA A N 1
ATOM 641 C CA . ALA A 1 80 ? -10.383 -4.443 28.186 1.00 93.88 80 ALA A CA 1
ATOM 642 C C . ALA A 1 80 ? -9.390 -3.278 28.285 1.00 93.88 80 ALA A C 1
ATOM 644 O O . ALA A 1 80 ? -9.507 -2.277 27.582 1.00 93.88 80 ALA A O 1
ATOM 645 N N . THR A 1 81 ? -8.352 -3.425 29.104 1.00 90.19 81 THR A N 1
ATOM 646 C CA . THR A 1 81 ? -7.292 -2.410 29.224 1.00 90.19 81 THR A CA 1
ATOM 647 C C . THR A 1 81 ? -6.251 -2.497 28.111 1.00 90.19 81 THR A C 1
ATOM 649 O O . THR A 1 81 ? -5.586 -1.509 27.816 1.00 90.19 81 THR A O 1
ATOM 652 N N . THR A 1 82 ? -6.101 -3.665 27.476 1.00 89.62 82 THR A N 1
ATOM 653 C CA . THR A 1 82 ? -5.127 -3.898 26.399 1.00 89.62 82 THR A CA 1
ATOM 654 C C . THR A 1 82 ? -5.685 -4.833 25.326 1.00 89.62 82 THR A C 1
ATOM 656 O O . THR A 1 82 ? -6.571 -5.646 25.597 1.00 89.62 82 THR A O 1
ATOM 659 N N . ARG A 1 83 ? -5.106 -4.804 24.114 1.00 88.62 83 ARG A N 1
ATOM 660 C CA . ARG A 1 83 ? -5.438 -5.782 23.056 1.00 88.62 83 ARG A CA 1
ATOM 661 C C . ARG A 1 83 ? -5.173 -7.223 23.476 1.00 88.62 83 ARG A C 1
ATOM 663 O O . ARG A 1 83 ? -5.940 -8.111 23.119 1.00 88.62 83 ARG A O 1
ATOM 670 N N . ALA A 1 84 ? -4.087 -7.462 24.211 1.00 89.56 84 ALA A N 1
ATOM 671 C CA . ALA A 1 84 ? -3.733 -8.797 24.682 1.00 89.56 84 ALA A CA 1
ATOM 672 C C . ALA A 1 84 ? -4.802 -9.346 25.639 1.00 89.56 84 ALA A C 1
ATOM 674 O O . ALA A 1 84 ? -5.212 -10.498 25.508 1.00 89.56 84 ALA A O 1
ATOM 675 N N . GLU A 1 85 ? -5.301 -8.503 26.545 1.00 92.88 85 GLU A N 1
ATOM 676 C CA . GLU A 1 85 ? -6.420 -8.837 27.425 1.00 92.88 85 GLU A CA 1
ATOM 677 C C . GLU A 1 85 ? -7.716 -9.059 26.633 1.00 92.88 85 GLU A C 1
ATOM 679 O O . GLU A 1 85 ? -8.354 -10.094 26.809 1.00 92.88 85 GLU A O 1
ATOM 684 N N . ALA A 1 86 ? -8.069 -8.164 25.702 1.00 92.38 86 ALA A N 1
ATOM 685 C CA . ALA A 1 86 ? -9.244 -8.336 24.842 1.00 92.38 86 ALA A CA 1
ATOM 686 C C . ALA A 1 86 ? -9.199 -9.658 24.052 1.00 92.38 86 ALA A C 1
ATOM 688 O O . ALA A 1 86 ? -10.191 -10.385 23.991 1.00 92.38 86 ALA A O 1
ATOM 689 N N . ARG A 1 87 ? -8.035 -10.019 23.495 1.00 91.19 87 ARG A N 1
ATOM 690 C CA . ARG A 1 87 ? -7.829 -11.295 22.792 1.00 91.19 87 ARG A CA 1
ATOM 691 C C . ARG A 1 87 ? -7.970 -12.490 23.737 1.00 91.19 87 ARG A C 1
ATOM 693 O O . ARG A 1 87 ? -8.574 -13.488 23.355 1.00 91.19 87 ARG A O 1
ATOM 700 N N . ALA A 1 88 ? -7.454 -12.390 24.962 1.00 92.12 88 ALA A N 1
ATOM 701 C CA . ALA A 1 88 ? -7.593 -13.436 25.971 1.00 92.12 88 ALA A CA 1
ATOM 702 C C . ALA A 1 88 ? -9.055 -13.640 26.411 1.00 92.12 88 ALA A C 1
ATOM 704 O O . ALA A 1 88 ? -9.471 -14.784 26.580 1.00 92.12 88 ALA A O 1
ATOM 705 N N . LEU A 1 89 ? -9.837 -12.560 26.543 1.00 94.75 89 LEU A N 1
ATOM 706 C CA . LEU A 1 89 ? -11.264 -12.611 26.891 1.00 94.75 89 LEU A CA 1
ATOM 707 C C . LEU A 1 89 ? -12.110 -13.283 25.803 1.00 94.75 89 LEU A C 1
ATOM 709 O O . LEU A 1 89 ? -13.017 -14.048 26.120 1.00 94.75 89 LEU A O 1
ATOM 713 N N . LEU A 1 90 ? -11.796 -13.028 24.531 1.00 92.00 90 LEU A N 1
ATOM 714 C CA . LEU A 1 90 ? -12.462 -13.668 23.391 1.00 92.00 90 LEU A CA 1
ATOM 715 C C . LEU A 1 90 ? -12.038 -15.134 23.200 1.00 92.00 90 LEU A C 1
ATOM 717 O O . LEU A 1 90 ? -12.784 -15.931 22.631 1.00 92.00 90 LEU A O 1
ATOM 721 N N . GLY A 1 91 ? -10.840 -15.498 23.662 1.00 89.69 91 GLY A N 1
ATOM 722 C CA . GLY A 1 91 ? -10.341 -16.869 23.646 1.00 89.69 91 GLY A CA 1
ATOM 723 C C . GLY A 1 91 ? -10.280 -17.487 22.244 1.00 89.69 91 GLY A C 1
ATOM 724 O O . GLY A 1 91 ? -9.913 -16.843 21.261 1.00 89.69 91 GLY A O 1
ATOM 725 N N . SER A 1 92 ? -10.627 -18.773 22.153 1.00 84.69 92 SER A N 1
ATOM 726 C CA . SER A 1 92 ? -10.583 -19.556 20.908 1.00 84.69 92 SER A CA 1
ATOM 727 C C . SER A 1 92 ? -11.638 -19.163 19.872 1.00 84.69 92 SER A C 1
ATOM 729 O O . SER A 1 92 ? -11.550 -19.601 18.726 1.00 84.69 92 SER A O 1
ATOM 731 N N . ASP A 1 93 ? -12.627 -18.355 20.254 1.00 84.44 93 ASP A N 1
ATOM 732 C CA . ASP A 1 93 ? -13.728 -17.960 19.371 1.00 84.44 93 ASP A CA 1
ATOM 733 C C . ASP A 1 93 ? -13.320 -16.850 18.390 1.00 84.44 93 ASP A C 1
ATOM 735 O O . ASP A 1 93 ? -14.057 -16.533 17.446 1.00 84.44 93 ASP A O 1
ATOM 739 N N . LEU A 1 94 ? -12.139 -16.255 18.587 1.00 88.25 94 LEU A N 1
ATOM 740 C CA . LEU A 1 94 ? -11.563 -15.253 17.704 1.00 88.25 94 LEU A CA 1
ATOM 741 C C . LEU A 1 94 ? -10.640 -15.915 16.665 1.00 88.25 94 LEU A C 1
ATOM 743 O O . LEU A 1 94 ? -9.594 -16.455 17.030 1.00 88.25 94 LEU A O 1
ATOM 747 N N . PRO A 1 95 ? -10.970 -15.849 15.361 1.00 90.00 95 PRO A N 1
ATOM 748 C CA . PRO A 1 95 ? -10.068 -16.317 14.316 1.00 90.00 95 PRO A CA 1
ATOM 749 C C . PRO A 1 95 ? -8.703 -15.609 14.377 1.00 90.00 95 PRO A C 1
ATOM 751 O O . PRO A 1 95 ? -8.660 -14.416 14.693 1.00 90.00 95 PRO A O 1
ATOM 754 N N . PRO A 1 96 ? -7.598 -16.284 14.013 1.00 88.50 96 PRO A N 1
ATOM 755 C CA . PRO A 1 96 ? -6.273 -15.664 13.968 1.00 88.50 96 PRO A CA 1
ATOM 756 C C . PRO A 1 96 ? -6.207 -14.424 13.070 1.00 88.50 96 PRO A C 1
ATOM 758 O O . PRO A 1 96 ? -5.489 -13.483 13.380 1.00 88.50 96 PRO A O 1
ATOM 761 N N . GLU A 1 97 ? -6.983 -14.395 11.983 1.00 90.94 97 GLU A N 1
ATOM 762 C CA . GLU A 1 97 ? -7.030 -13.275 11.037 1.00 90.94 97 GLU A CA 1
ATOM 763 C C . GLU A 1 97 ? -7.934 -12.120 11.495 1.00 90.94 97 GLU A C 1
ATOM 765 O O . GLU A 1 97 ? -8.096 -11.142 10.767 1.00 90.94 97 GLU A O 1
ATOM 770 N N . ALA A 1 98 ? -8.587 -12.233 12.652 1.00 91.75 98 ALA A N 1
ATOM 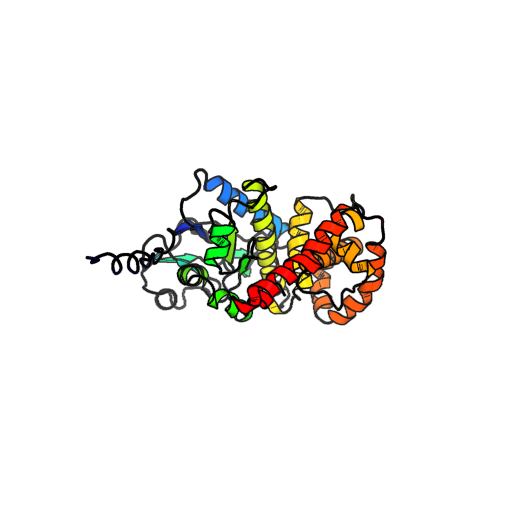771 C CA . ALA A 1 98 ? -9.366 -11.133 13.198 1.00 91.75 98 ALA A CA 1
ATOM 772 C C . ALA A 1 98 ? -8.441 -10.071 13.799 1.00 91.75 98 ALA A C 1
ATOM 774 O O . ALA A 1 98 ? -7.400 -10.407 14.367 1.00 91.75 98 ALA A O 1
ATOM 775 N N . VAL A 1 99 ? -8.863 -8.812 13.708 1.00 92.06 99 VAL A N 1
ATOM 776 C CA . VAL A 1 99 ? -8.117 -7.644 14.193 1.00 92.06 99 VAL A CA 1
ATOM 777 C C . VAL A 1 99 ? -8.890 -6.980 15.332 1.00 92.06 99 VAL A C 1
ATOM 779 O O . VAL A 1 99 ? -10.111 -6.832 15.255 1.00 92.06 99 VAL A O 1
ATOM 782 N N . LEU A 1 100 ? -8.190 -6.583 16.391 1.00 92.88 100 LEU A N 1
ATOM 783 C CA . LEU A 1 100 ? -8.730 -5.830 17.520 1.00 92.88 100 LEU A CA 1
ATOM 784 C C . LEU A 1 100 ? -8.411 -4.346 17.337 1.00 92.88 100 LEU A C 1
ATOM 786 O O . LEU A 1 100 ? -7.305 -3.872 17.607 1.00 92.88 100 LEU A O 1
ATOM 790 N N . ALA A 1 101 ? -9.409 -3.606 16.868 1.00 92.56 101 ALA A N 1
ATOM 791 C CA . ALA A 1 101 ? -9.337 -2.164 16.688 1.00 92.56 101 ALA A CA 1
ATOM 792 C C . ALA A 1 101 ? -9.679 -1.439 17.997 1.00 92.56 101 ALA A C 1
ATOM 794 O O . ALA A 1 101 ? -10.559 -1.880 18.727 1.00 92.56 101 ALA A O 1
ATOM 795 N N . VAL A 1 102 ? -9.012 -0.325 18.293 1.00 92.31 102 VAL A N 1
ATOM 796 C CA . VAL A 1 102 ? -9.388 0.572 19.394 1.00 92.31 102 VAL A CA 1
ATOM 797 C C . VAL A 1 102 ? -10.786 1.134 19.118 1.00 92.31 102 VAL A C 1
ATOM 799 O O . VAL A 1 102 ? -11.066 1.644 18.032 1.00 92.31 102 VAL A O 1
ATOM 802 N N . GLY A 1 103 ? -11.680 0.992 20.092 1.00 92.44 103 GLY A N 1
ATOM 803 C CA . GLY A 1 103 ? -13.048 1.488 20.027 1.00 92.44 103 GLY A CA 1
ATOM 804 C C . GLY A 1 103 ? -13.159 2.993 20.315 1.00 92.44 103 GLY A C 1
ATOM 805 O O . GLY A 1 103 ? -12.165 3.660 20.599 1.00 92.44 103 GLY A O 1
ATOM 806 N N . PRO A 1 104 ? -14.374 3.560 20.219 1.00 90.81 104 PRO A N 1
ATOM 807 C CA . PRO A 1 104 ? -14.620 4.990 20.408 1.00 90.81 104 PRO A CA 1
ATOM 808 C C . PRO A 1 104 ? -14.514 5.419 21.875 1.00 90.81 104 PRO A C 1
ATOM 810 O O . PRO A 1 104 ? -14.227 6.580 22.148 1.00 90.81 104 PRO A O 1
ATOM 813 N N . GLU A 1 105 ? -14.748 4.492 22.804 1.00 91.12 105 GLU A N 1
ATOM 814 C CA . GLU A 1 105 ? -14.659 4.734 24.241 1.00 91.12 105 GLU A CA 1
ATOM 815 C C . GLU A 1 105 ? -13.316 4.204 24.778 1.00 91.12 105 GLU A C 1
ATOM 817 O O . GLU A 1 105 ? -12.878 3.120 24.367 1.00 91.12 105 GLU A O 1
ATOM 822 N N . PRO A 1 106 ? -12.656 4.910 25.712 1.00 88.06 106 PRO A N 1
ATOM 823 C CA . PRO A 1 106 ? -11.437 4.420 26.350 1.00 88.06 106 PRO A CA 1
ATOM 824 C C . PRO A 1 106 ? -11.626 3.027 26.968 1.00 88.06 106 PRO A C 1
ATOM 826 O O . PRO A 1 106 ? -12.611 2.780 27.660 1.00 88.06 106 PRO A O 1
ATOM 829 N N . GLY A 1 107 ? -10.667 2.124 26.747 1.00 90.12 107 GLY A N 1
ATOM 830 C CA . GLY A 1 107 ? -10.735 0.751 27.265 1.00 90.12 107 GLY A CA 1
ATOM 831 C C . GLY A 1 107 ? -11.724 -0.156 26.524 1.00 90.12 107 GLY A C 1
ATOM 832 O O . GLY A 1 107 ? -12.140 -1.182 27.059 1.00 90.12 107 GLY A O 1
ATOM 833 N N . THR A 1 108 ? -12.118 0.211 25.302 1.00 93.69 108 THR A N 1
ATOM 834 C CA . THR A 1 108 ? -12.943 -0.641 24.440 1.00 93.69 108 THR A CA 1
ATOM 835 C C . THR A 1 108 ? -12.199 -1.034 23.173 1.00 93.69 108 THR A C 1
ATOM 837 O O . THR A 1 108 ? -11.428 -0.253 22.614 1.00 93.69 108 THR A O 1
ATOM 840 N N . PHE A 1 109 ? -12.458 -2.251 22.702 1.00 94.38 109 PHE A N 1
ATOM 841 C CA . PHE A 1 109 ? -11.951 -2.775 21.442 1.00 94.38 109 PHE A CA 1
ATOM 842 C C . PHE A 1 109 ? -13.102 -3.260 20.567 1.00 94.38 109 PHE A C 1
ATOM 844 O O . PHE A 1 109 ? -14.014 -3.943 21.032 1.00 94.38 109 PHE A O 1
ATOM 851 N N . TRP A 1 110 ? -13.046 -2.928 19.284 1.00 94.50 110 TRP A N 1
ATOM 852 C CA . TRP A 1 110 ? -13.895 -3.499 18.251 1.00 94.50 110 TRP A CA 1
ATOM 853 C C . TRP A 1 110 ? -13.271 -4.768 17.689 1.00 94.50 110 TRP A C 1
ATOM 855 O O . TRP A 1 110 ? -12.118 -4.779 17.253 1.00 94.50 110 TRP A O 1
ATOM 865 N N . VAL A 1 111 ? -14.069 -5.829 17.639 1.00 93.69 111 VAL A N 1
ATOM 866 C CA . VAL A 1 111 ? -13.683 -7.104 17.040 1.00 93.69 111 VAL A CA 1
ATOM 867 C C . VAL A 1 111 ? -13.952 -7.059 15.540 1.00 93.69 111 VAL A C 1
ATOM 869 O O . VAL A 1 111 ? -15.081 -7.246 15.076 1.00 93.69 111 VAL A O 1
ATOM 872 N N . LEU A 1 112 ? -12.900 -6.839 14.755 1.00 93.25 112 LEU A N 1
ATOM 873 C CA . LEU A 1 112 ? -12.970 -6.878 13.300 1.00 93.25 112 LEU A CA 1
ATOM 874 C C . LEU A 1 112 ? -12.792 -8.322 12.829 1.00 93.25 112 LEU A C 1
ATOM 876 O O . LEU A 1 112 ? -11.684 -8.861 12.776 1.00 93.25 112 LEU A O 1
ATOM 880 N N . ARG A 1 113 ? -13.908 -8.976 12.499 1.00 92.44 113 ARG A N 1
ATOM 881 C CA . ARG A 1 113 ? -13.905 -10.351 11.979 1.00 92.44 113 ARG A CA 1
ATOM 882 C C . ARG A 1 113 ? -13.241 -10.410 10.589 1.00 92.44 113 ARG A C 1
ATOM 884 O O . ARG A 1 113 ? -13.360 -9.442 9.838 1.00 92.44 113 ARG A O 1
ATOM 891 N N . PRO A 1 114 ? -12.604 -11.539 10.217 1.00 94.44 114 PRO A N 1
ATOM 892 C CA . PRO A 1 114 ? -11.914 -11.672 8.936 1.00 94.44 114 PRO A CA 1
ATOM 893 C C . PRO A 1 114 ? -12.817 -11.392 7.735 1.00 94.44 114 PRO A C 1
ATOM 895 O O . PRO A 1 114 ? -14.007 -11.719 7.744 1.00 94.44 114 PRO A O 1
ATOM 898 N N . LEU A 1 115 ? -12.222 -10.853 6.675 1.00 95.75 115 LEU A N 1
ATOM 899 C CA . LEU A 1 115 ? -12.867 -10.727 5.373 1.00 95.75 115 LEU A CA 1
ATOM 900 C C . LEU A 1 115 ? -12.776 -12.059 4.617 1.00 95.75 115 LEU A C 1
ATOM 902 O O . LEU A 1 115 ? -11.823 -12.820 4.798 1.00 95.75 115 LEU A O 1
ATOM 906 N N . LEU A 1 116 ? -13.738 -12.320 3.733 1.00 95.25 116 LEU A N 1
ATOM 907 C CA . LEU A 1 116 ? -13.761 -13.516 2.888 1.00 95.25 116 LEU A CA 1
ATOM 908 C C . LEU A 1 116 ? -13.374 -13.180 1.448 1.00 95.25 116 LEU A C 1
ATOM 910 O O . LEU A 1 116 ? -14.094 -12.457 0.762 1.00 95.25 116 LEU A O 1
ATOM 914 N N . LEU A 1 117 ? -12.253 -13.726 0.981 1.00 94.50 117 LEU A N 1
ATOM 915 C CA . LEU A 1 117 ? -11.827 -13.718 -0.418 1.00 94.50 117 LEU A CA 1
ATOM 916 C C . LEU A 1 117 ? -12.077 -15.113 -1.009 1.00 94.50 117 LEU A C 1
ATOM 918 O O . LEU A 1 117 ? -11.249 -16.016 -0.868 1.00 94.50 117 LEU A O 1
ATOM 922 N N . GLY A 1 118 ? -13.249 -15.307 -1.619 1.00 91.94 118 GLY A N 1
ATOM 923 C CA . GLY A 1 118 ? -13.769 -16.654 -1.870 1.00 91.94 118 GLY A CA 1
ATOM 924 C C . GLY A 1 118 ? -13.946 -17.387 -0.537 1.00 91.94 118 GLY A C 1
ATOM 925 O O . GLY A 1 118 ? -14.564 -16.850 0.376 1.00 91.94 118 GLY A O 1
ATOM 926 N N . GLU A 1 119 ? -13.330 -18.560 -0.397 1.00 91.19 119 GLU A N 1
ATOM 927 C CA . GLU A 1 119 ? -13.331 -19.333 0.857 1.00 91.19 119 GLU A CA 1
ATOM 928 C C . GLU A 1 119 ? -12.192 -18.943 1.818 1.00 91.19 119 GLU A C 1
ATOM 930 O O . GLU A 1 119 ? -12.133 -19.413 2.956 1.00 91.19 119 GLU A O 1
ATOM 935 N N . ARG A 1 120 ? -11.249 -18.097 1.379 1.00 93.00 120 ARG A N 1
ATOM 936 C CA . ARG A 1 120 ? -10.075 -17.736 2.178 1.00 93.00 120 ARG A CA 1
ATOM 937 C C . ARG A 1 120 ? -10.383 -16.573 3.112 1.00 93.00 120 ARG A C 1
ATOM 939 O O . ARG A 1 120 ? -10.889 -15.540 2.681 1.00 93.00 120 ARG A O 1
ATOM 946 N N . ARG A 1 121 ? -9.977 -16.707 4.373 1.00 93.94 121 ARG A N 1
ATOM 947 C CA . ARG A 1 121 ? -9.986 -15.614 5.349 1.00 93.94 121 ARG A CA 1
ATOM 948 C C . ARG A 1 121 ? -8.772 -14.718 5.144 1.00 93.94 121 ARG A C 1
ATOM 950 O O . ARG A 1 121 ? -7.657 -15.211 4.987 1.00 93.94 121 ARG A O 1
ATOM 957 N N . ILE A 1 122 ? -8.991 -13.410 5.135 1.00 93.88 122 ILE A N 1
ATOM 958 C CA . ILE A 1 122 ? -7.924 -12.406 5.125 1.00 93.88 122 ILE A CA 1
ATOM 959 C C . ILE A 1 122 ? -8.178 -11.383 6.232 1.00 93.88 122 ILE A C 1
ATOM 961 O O . ILE A 1 122 ? -9.327 -11.144 6.617 1.00 93.88 122 ILE A O 1
ATOM 965 N N . GLN A 1 123 ? -7.104 -10.778 6.733 1.00 93.19 123 GLN A N 1
ATOM 966 C CA . GLN A 1 123 ? -7.202 -9.764 7.777 1.00 93.19 123 GLN A CA 1
ATOM 967 C C . GLN A 1 123 ? -7.920 -8.504 7.263 1.00 93.19 123 GLN A C 1
ATOM 969 O O . GLN A 1 123 ? -7.674 -8.095 6.121 1.00 93.19 123 GLN A O 1
ATOM 974 N N . PRO A 1 124 ? -8.794 -7.890 8.080 1.00 94.50 124 PRO A N 1
ATOM 975 C CA . PRO A 1 124 ? -9.331 -6.557 7.826 1.00 94.50 124 PRO A CA 1
ATOM 976 C C . PRO A 1 124 ? -8.225 -5.500 7.767 1.00 94.50 124 PRO A C 1
ATOM 978 O O . PRO A 1 124 ? -7.170 -5.666 8.373 1.00 94.50 124 PRO A O 1
ATOM 981 N N . LEU A 1 125 ? -8.495 -4.405 7.061 1.00 94.88 125 LEU A N 1
ATOM 982 C CA . LEU A 1 125 ? -7.610 -3.257 6.920 1.00 94.88 125 LEU A CA 1
ATOM 983 C C . LEU A 1 125 ? -7.945 -2.168 7.946 1.00 94.88 125 LEU A C 1
ATOM 985 O O . LEU A 1 125 ? -9.098 -1.740 8.066 1.00 94.88 125 LEU A O 1
ATOM 989 N N . THR A 1 126 ? -6.913 -1.659 8.614 1.00 95.38 126 THR A N 1
ATOM 990 C CA . THR A 1 126 ? -6.977 -0.405 9.370 1.00 95.38 126 THR A CA 1
ATOM 991 C C . THR A 1 126 ? -6.604 0.759 8.455 1.00 95.38 126 THR A C 1
ATOM 993 O O . THR A 1 126 ? -5.514 0.780 7.900 1.00 95.38 126 THR A O 1
ATOM 996 N N . LEU A 1 127 ? -7.474 1.754 8.289 1.00 96.25 127 LEU A N 1
ATOM 997 C CA . LEU A 1 127 ? -7.159 2.975 7.542 1.00 96.25 127 LEU A CA 1
ATOM 998 C C . LEU A 1 127 ? -7.101 4.168 8.501 1.00 96.25 127 LEU A C 1
ATOM 1000 O O . LEU A 1 127 ? -8.128 4.606 9.010 1.00 96.25 127 LEU A O 1
ATOM 1004 N N . VAL A 1 128 ? -5.912 4.713 8.739 1.00 96.06 128 VAL A N 1
ATOM 1005 C CA . VAL A 1 128 ? -5.701 5.923 9.541 1.00 96.06 128 VAL A CA 1
ATOM 1006 C C . VAL A 1 128 ? -5.621 7.127 8.610 1.00 96.06 128 VAL A C 1
ATOM 1008 O O . VAL A 1 128 ? -4.777 7.191 7.716 1.00 96.06 128 VAL A O 1
ATOM 1011 N N . VAL A 1 129 ? -6.516 8.088 8.809 1.00 95.69 129 VAL A N 1
ATOM 1012 C CA . VAL A 1 129 ? -6.661 9.252 7.941 1.00 95.69 129 VAL A CA 1
ATOM 1013 C C . VAL A 1 129 ? -6.232 10.519 8.669 1.00 95.69 129 VAL A C 1
ATOM 1015 O O . VAL A 1 129 ? -6.918 10.996 9.576 1.00 95.69 129 VAL A O 1
ATOM 1018 N N . PHE A 1 130 ? -5.118 11.091 8.220 1.00 94.44 130 PHE A N 1
ATOM 1019 C CA . PHE A 1 130 ? -4.537 12.320 8.758 1.00 94.44 130 PHE A CA 1
ATOM 1020 C C . PHE A 1 130 ? -5.134 13.568 8.089 1.00 94.44 130 PHE A C 1
ATOM 1022 O O . PHE A 1 130 ? -5.611 13.493 6.950 1.00 94.44 130 PHE A O 1
ATOM 1029 N N . PRO A 1 131 ? -5.149 14.734 8.760 1.00 92.38 131 PRO A N 1
ATOM 1030 C CA . PRO A 1 131 ? -5.626 15.972 8.145 1.00 92.38 131 PRO A CA 1
ATOM 1031 C C . PRO A 1 131 ? -4.769 16.386 6.940 1.00 92.38 131 PRO A C 1
ATOM 1033 O O . PRO A 1 131 ? -5.325 16.766 5.909 1.00 92.38 131 PRO A O 1
ATOM 1036 N N . ASP A 1 132 ? -3.449 16.237 7.034 1.00 90.31 132 ASP A N 1
ATOM 1037 C CA . ASP A 1 132 ? -2.480 16.611 6.007 1.00 90.31 132 ASP A CA 1
ATOM 1038 C C . ASP A 1 132 ? -1.165 15.818 6.141 1.00 90.31 132 ASP A C 1
ATOM 1040 O O . ASP A 1 132 ? -1.001 15.007 7.056 1.00 90.31 132 ASP A O 1
ATOM 1044 N N . VAL A 1 133 ? -0.262 16.007 5.172 1.00 88.06 133 VAL A N 1
ATOM 1045 C CA . VAL A 1 133 ? 1.067 15.370 5.141 1.00 88.06 133 VAL A CA 1
ATOM 1046 C C . VAL A 1 133 ? 1.908 15.725 6.380 1.00 88.06 133 VAL A C 1
ATOM 1048 O O . VAL A 1 133 ? 2.421 14.790 6.986 1.00 88.06 133 VAL A O 1
ATOM 1051 N N . PRO A 1 134 ? 2.036 16.997 6.816 1.00 88.56 134 PRO A N 1
ATOM 1052 C CA . PRO A 1 134 ? 2.782 17.323 8.034 1.00 88.56 134 PRO A CA 1
ATOM 1053 C C . PRO A 1 134 ? 2.306 16.561 9.274 1.00 88.56 134 PRO A C 1
ATOM 1055 O O . PRO A 1 134 ? 3.126 15.970 9.964 1.00 88.56 134 PRO A O 1
ATOM 1058 N N . ALA A 1 135 ? 0.994 16.475 9.517 1.00 91.06 135 ALA A N 1
ATOM 1059 C CA . ALA A 1 135 ? 0.471 15.742 10.670 1.00 91.06 135 ALA A CA 1
ATOM 1060 C C . ALA A 1 135 ? 0.793 14.238 10.624 1.00 91.06 135 ALA A C 1
ATOM 1062 O O . ALA A 1 135 ? 1.012 13.624 11.667 1.00 91.06 135 ALA A O 1
ATOM 1063 N N . LEU A 1 136 ? 0.816 13.640 9.427 1.00 91.19 136 LEU A N 1
ATOM 1064 C CA . LEU A 1 136 ? 1.274 12.261 9.237 1.00 91.19 136 LEU A CA 1
ATOM 1065 C C . LEU A 1 136 ? 2.771 12.131 9.546 1.00 91.19 136 LEU A C 1
ATOM 1067 O O . LEU A 1 136 ? 3.169 11.232 10.280 1.00 91.19 136 LEU A O 1
ATOM 1071 N N . GLN A 1 137 ? 3.589 13.019 8.984 1.00 87.31 137 GLN A N 1
ATOM 1072 C CA . GLN A 1 137 ? 5.044 12.995 9.139 1.00 87.31 137 GLN A CA 1
ATOM 1073 C C . GLN A 1 137 ? 5.467 13.181 10.595 1.00 87.31 137 GLN A C 1
ATOM 1075 O O . GLN A 1 137 ? 6.331 12.445 11.065 1.00 87.31 137 GLN A O 1
ATOM 1080 N N . ASP A 1 138 ? 4.813 14.099 11.308 1.00 86.38 138 ASP A N 1
ATOM 1081 C CA . ASP A 1 138 ? 5.026 14.330 12.736 1.00 86.38 138 ASP A CA 1
ATOM 1082 C C . ASP A 1 138 ? 4.678 13.076 13.549 1.00 86.38 138 ASP A C 1
ATOM 1084 O O . ASP A 1 138 ? 5.448 12.664 14.410 1.00 86.38 138 ASP A O 1
ATOM 1088 N N . ALA A 1 139 ? 3.550 12.424 13.246 1.00 89.25 139 ALA A N 1
ATOM 1089 C CA . ALA A 1 139 ? 3.104 11.242 13.979 1.00 89.25 139 ALA A CA 1
ATOM 1090 C C . ALA A 1 139 ? 3.963 9.995 13.723 1.00 89.25 139 ALA A C 1
ATOM 1092 O O . ALA A 1 139 ? 4.097 9.151 14.605 1.00 89.25 139 ALA A O 1
ATOM 1093 N N . VAL A 1 140 ? 4.516 9.853 12.519 1.00 85.56 140 VAL A N 1
ATOM 1094 C CA . VAL A 1 140 ? 5.364 8.711 12.137 1.00 85.56 140 VAL A CA 1
ATOM 1095 C C . VAL A 1 140 ? 6.842 8.971 12.455 1.00 85.56 140 VAL A C 1
ATOM 1097 O O . VAL A 1 140 ? 7.627 8.034 12.515 1.00 85.56 140 VAL A O 1
ATOM 1100 N N . GLY A 1 141 ? 7.247 10.230 12.644 1.00 80.62 141 GLY A N 1
ATOM 1101 C CA . GLY A 1 141 ? 8.655 10.602 12.807 1.00 80.62 141 GLY A CA 1
ATOM 1102 C C . GLY A 1 141 ? 9.464 10.542 11.503 1.00 80.62 141 GLY A C 1
ATOM 1103 O O . GLY A 1 141 ? 10.693 10.582 11.539 1.00 80.62 141 GLY A O 1
ATOM 1104 N N . HIS A 1 142 ? 8.797 10.466 10.342 1.00 77.06 142 HIS A N 1
ATOM 1105 C CA . HIS A 1 142 ? 9.431 10.296 9.030 1.00 77.06 142 HIS A CA 1
ATOM 1106 C C . HIS A 1 142 ? 8.992 11.376 8.025 1.00 77.06 142 HIS A C 1
ATOM 1108 O O . HIS A 1 142 ? 7.987 11.248 7.327 1.00 77.06 142 HIS A O 1
ATOM 1114 N N . TYR A 1 143 ? 9.815 12.411 7.843 1.00 75.25 143 TYR A N 1
ATOM 1115 C CA . TYR A 1 143 ? 9.502 13.568 6.981 1.00 75.25 143 TYR A CA 1
ATOM 1116 C C . TYR A 1 143 ? 9.579 13.311 5.464 1.00 75.25 143 TYR A C 1
ATOM 1118 O O . TYR A 1 143 ? 9.193 14.165 4.669 1.00 75.25 143 TYR A O 1
ATOM 1126 N N . GLY A 1 144 ? 10.070 12.144 5.039 1.00 73.19 144 GLY A N 1
ATOM 1127 C CA . GLY A 1 144 ? 9.988 11.687 3.644 1.00 73.19 144 GLY A CA 1
ATOM 1128 C C . GLY A 1 144 ? 8.674 10.985 3.268 1.00 73.19 144 GLY A C 1
ATOM 1129 O O . GLY A 1 144 ? 8.443 10.733 2.089 1.00 73.19 144 GLY A O 1
ATOM 1130 N N . VAL A 1 145 ? 7.805 10.669 4.237 1.00 78.62 145 VAL A N 1
ATOM 1131 C CA . VAL A 1 145 ? 6.584 9.883 3.996 1.00 78.62 145 VAL A CA 1
ATOM 11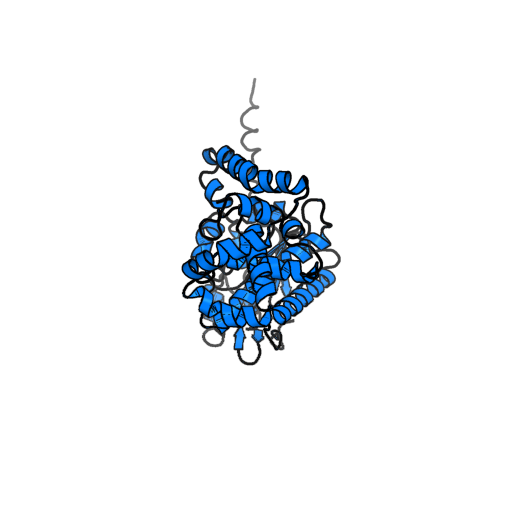32 C C . VAL A 1 145 ? 5.463 10.785 3.480 1.00 78.62 145 VAL A C 1
ATOM 1134 O O . VAL A 1 145 ? 5.174 11.834 4.059 1.00 78.62 145 VAL A O 1
ATOM 1137 N N . GLY A 1 146 ? 4.824 10.370 2.384 1.00 83.38 146 GLY A N 1
ATOM 1138 C CA . GLY A 1 146 ? 3.584 10.971 1.871 1.00 83.38 146 GLY A CA 1
ATOM 1139 C C . GLY A 1 146 ? 2.331 10.156 2.205 1.00 83.38 146 GLY A C 1
ATOM 1140 O O . GLY A 1 146 ? 1.248 10.712 2.375 1.00 83.38 146 GLY A O 1
ATOM 1141 N N . ALA A 1 147 ? 2.495 8.842 2.318 1.00 91.00 147 ALA A N 1
ATOM 1142 C CA . ALA A 1 147 ? 1.548 7.852 2.811 1.00 91.00 147 ALA A CA 1
ATOM 1143 C C . ALA A 1 147 ? 2.342 6.583 3.158 1.00 91.00 147 ALA A C 1
ATOM 1145 O O . ALA A 1 147 ? 3.516 6.480 2.798 1.00 91.00 147 ALA A O 1
ATOM 1146 N N . LEU A 1 148 ? 1.731 5.662 3.899 1.00 90.62 148 LEU A N 1
ATOM 1147 C CA . LEU A 1 148 ? 2.407 4.454 4.359 1.00 90.62 148 LEU A CA 1
ATOM 1148 C C . LEU A 1 148 ? 1.437 3.278 4.426 1.00 90.62 148 LEU A C 1
ATOM 1150 O O . LEU A 1 148 ? 0.375 3.378 5.040 1.00 90.62 148 LEU A O 1
ATOM 1154 N N . PHE A 1 149 ? 1.843 2.145 3.871 1.00 92.38 149 PHE A N 1
ATOM 1155 C CA . PHE A 1 149 ? 1.323 0.832 4.210 1.00 92.38 149 PHE A CA 1
ATOM 1156 C C . PHE A 1 149 ? 2.233 0.190 5.257 1.00 92.38 149 PHE A C 1
ATOM 1158 O O . PHE A 1 149 ? 3.448 0.161 5.086 1.00 92.38 149 PHE A O 1
ATOM 1165 N N . ALA A 1 150 ? 1.632 -0.339 6.316 1.00 88.56 150 ALA A N 1
ATOM 1166 C CA . ALA A 1 150 ? 2.320 -1.072 7.362 1.00 88.56 150 ALA A CA 1
ATOM 1167 C C . ALA A 1 150 ? 1.660 -2.433 7.574 1.00 88.56 150 ALA A C 1
ATOM 1169 O O . ALA A 1 150 ? 0.434 -2.558 7.523 1.00 88.56 150 ALA A O 1
ATOM 1170 N N . LEU A 1 151 ? 2.469 -3.453 7.828 1.00 81.19 151 LEU A N 1
ATOM 1171 C CA . LEU A 1 151 ? 2.017 -4.799 8.167 1.00 81.19 151 LEU A CA 1
ATOM 1172 C C . LEU A 1 151 ? 2.308 -5.153 9.631 1.00 81.19 151 LEU A C 1
ATOM 1174 O O . LEU A 1 151 ? 1.884 -6.210 10.089 1.00 81.19 151 LEU A O 1
ATOM 1178 N N . GLY A 1 152 ? 3.000 -4.286 10.376 1.00 63.62 152 GLY A N 1
ATOM 1179 C CA . GLY A 1 152 ? 3.403 -4.533 11.755 1.00 63.62 152 GLY A CA 1
ATOM 1180 C C . GLY A 1 152 ? 4.335 -5.740 11.861 1.00 63.62 152 GLY A C 1
ATOM 1181 O O . GLY A 1 152 ? 4.154 -6.566 12.751 1.00 63.62 152 GLY A O 1
ATOM 1182 N N . GLU A 1 153 ? 5.256 -5.908 10.910 1.00 68.81 153 GLU A N 1
ATOM 1183 C CA . GLU A 1 153 ? 6.286 -6.959 10.938 1.00 68.81 153 GLU A CA 1
ATOM 1184 C C . GLU A 1 153 ? 7.592 -6.426 11.560 1.00 68.81 153 GLU A C 1
ATOM 1186 O O . GLU A 1 153 ? 7.800 -5.216 11.643 1.00 68.81 153 GLU A O 1
ATOM 1191 N N . ASP A 1 154 ? 8.490 -7.321 11.994 1.00 58.38 154 ASP A N 1
ATOM 1192 C CA . ASP A 1 154 ? 9.762 -6.952 12.649 1.00 58.38 154 ASP A CA 1
ATOM 1193 C C . ASP A 1 154 ? 10.642 -6.026 11.787 1.00 58.38 154 ASP A C 1
ATOM 1195 O O . ASP A 1 154 ? 11.415 -5.231 12.317 1.00 58.38 154 ASP A O 1
ATOM 1199 N N . GLU A 1 155 ? 10.506 -6.101 10.462 1.00 60.50 155 GLU A N 1
ATOM 1200 C CA . GLU A 1 155 ? 11.215 -5.256 9.493 1.00 60.50 155 GLU A CA 1
ATOM 1201 C C . GLU A 1 155 ? 10.762 -3.783 9.541 1.00 60.50 155 GLU A C 1
ATOM 1203 O O . GLU A 1 155 ? 11.495 -2.900 9.113 1.00 60.50 155 GLU A O 1
ATOM 1208 N N . GLU A 1 156 ? 9.585 -3.497 10.107 1.00 69.00 156 GLU A N 1
ATOM 1209 C CA . GLU A 1 156 ? 9.052 -2.139 10.296 1.00 69.00 156 GLU A CA 1
ATOM 1210 C C . GLU A 1 156 ? 9.352 -1.585 11.696 1.00 69.00 156 GLU A C 1
ATOM 1212 O O . GLU A 1 156 ? 8.933 -0.480 12.039 1.00 69.00 156 GLU A O 1
ATOM 1217 N N . ARG A 1 157 ? 10.066 -2.344 12.536 1.00 66.94 157 ARG A N 1
ATOM 1218 C CA . ARG A 1 157 ? 10.310 -1.988 13.938 1.00 66.94 157 ARG A CA 1
ATOM 1219 C C . ARG A 1 157 ? 10.988 -0.631 14.099 1.00 66.94 157 ARG A C 1
ATOM 1221 O O . ARG A 1 157 ? 10.596 0.131 14.972 1.00 66.94 157 ARG A O 1
ATOM 1228 N N . GLU A 1 158 ? 11.948 -0.313 13.237 1.00 67.94 158 GLU A N 1
ATOM 1229 C CA . GLU A 1 158 ? 12.666 0.965 13.286 1.00 67.94 158 GLU A CA 1
ATOM 1230 C C . GLU A 1 158 ? 11.738 2.160 13.030 1.00 67.94 158 GLU A C 1
ATOM 1232 O O . GLU A 1 158 ? 11.882 3.199 13.670 1.00 67.94 158 GLU A O 1
ATOM 1237 N N . LEU A 1 159 ? 10.736 1.994 12.158 1.00 72.75 159 LEU A N 1
ATOM 1238 C CA . LEU A 1 159 ? 9.715 3.011 11.909 1.00 72.75 159 LEU A CA 1
ATOM 1239 C C . LEU A 1 159 ? 8.840 3.227 13.148 1.00 72.75 159 LEU A C 1
ATOM 1241 O O . LEU A 1 159 ? 8.530 4.359 13.513 1.00 72.75 159 LEU A O 1
ATOM 1245 N N . TRP A 1 160 ? 8.453 2.138 13.810 1.00 78.00 160 TRP A N 1
ATOM 1246 C CA . TRP A 1 160 ? 7.600 2.191 14.996 1.00 78.00 160 TRP A CA 1
ATOM 1247 C C . TRP A 1 160 ? 8.332 2.658 16.259 1.00 78.00 160 TRP A C 1
ATOM 1249 O O . TRP A 1 160 ? 7.689 3.214 17.145 1.00 78.00 160 TRP A O 1
ATOM 1259 N N . ASP A 1 161 ? 9.656 2.496 16.328 1.00 77.06 161 ASP A N 1
ATOM 1260 C CA . ASP A 1 161 ? 10.487 2.989 17.434 1.00 77.06 161 ASP A CA 1
ATOM 1261 C C . ASP A 1 161 ? 10.568 4.530 17.471 1.00 77.06 161 ASP A C 1
ATOM 1263 O O . ASP A 1 161 ? 10.787 5.107 18.540 1.00 77.06 161 ASP A O 1
ATOM 1267 N N . VAL A 1 162 ? 10.389 5.201 16.325 1.00 79.88 162 VAL A N 1
ATOM 1268 C CA . VAL A 1 162 ? 10.403 6.674 16.215 1.00 79.88 162 VAL A CA 1
ATOM 1269 C C . VAL A 1 162 ? 9.012 7.299 16.085 1.00 79.88 162 VAL A C 1
ATOM 1271 O O . VAL A 1 162 ? 8.879 8.514 16.242 1.00 79.88 162 VAL A O 1
ATOM 1274 N N . ALA A 1 163 ? 7.983 6.493 15.818 1.00 85.19 163 ALA A N 1
ATOM 1275 C CA . ALA A 1 163 ? 6.604 6.952 15.743 1.00 85.19 163 ALA A CA 1
ATOM 1276 C C . ALA A 1 163 ? 6.061 7.375 17.119 1.00 85.19 163 ALA A C 1
ATOM 1278 O O . ALA A 1 163 ? 6.484 6.901 18.176 1.00 85.19 163 ALA A O 1
ATOM 1279 N N . GLU A 1 164 ? 5.055 8.244 17.106 1.00 88.19 164 GLU A N 1
ATOM 1280 C CA . GLU A 1 164 ? 4.336 8.637 18.309 1.00 88.19 164 GLU A CA 1
ATOM 1281 C C . GLU A 1 164 ? 3.688 7.411 18.991 1.00 88.19 164 GLU A C 1
ATOM 1283 O O . GLU A 1 164 ? 3.009 6.619 18.321 1.00 88.19 164 GLU A O 1
ATOM 1288 N N . PRO A 1 165 ? 3.795 7.261 20.328 1.00 87.38 165 PRO A N 1
ATOM 1289 C CA . PRO A 1 165 ? 3.296 6.078 21.033 1.00 87.38 165 PRO A CA 1
ATOM 1290 C C . PRO A 1 165 ? 1.808 5.793 20.807 1.00 87.38 165 PRO A C 1
ATOM 1292 O O . PRO A 1 165 ? 1.405 4.634 20.725 1.00 87.38 165 PRO A O 1
ATOM 1295 N N . TRP A 1 166 ? 0.987 6.839 20.667 1.00 88.69 166 TRP A N 1
ATOM 1296 C CA . TRP A 1 166 ? -0.449 6.690 20.415 1.00 88.69 166 TRP A CA 1
ATOM 1297 C C . TRP A 1 166 ? -0.736 6.067 19.043 1.00 88.69 166 TRP A C 1
ATOM 1299 O O . TRP A 1 166 ? -1.728 5.359 18.890 1.00 88.69 166 TRP A O 1
ATOM 1309 N N . LEU A 1 167 ? 0.115 6.312 18.040 1.00 89.38 167 LEU A N 1
ATOM 1310 C CA . LEU A 1 167 ? -0.053 5.770 16.695 1.00 89.38 167 LEU A CA 1
ATOM 1311 C C . LEU A 1 167 ? 0.360 4.297 16.659 1.00 89.38 167 LEU A C 1
ATOM 1313 O O . LEU A 1 167 ? -0.364 3.473 16.098 1.00 89.38 167 LEU A O 1
ATOM 1317 N N . ALA A 1 168 ? 1.471 3.963 17.320 1.00 83.12 168 ALA A N 1
ATOM 1318 C CA . ALA A 1 168 ? 1.879 2.579 17.531 1.00 83.12 168 ALA A CA 1
ATOM 1319 C C . ALA A 1 168 ? 0.801 1.808 18.309 1.00 83.12 168 ALA A C 1
ATOM 1321 O O . ALA A 1 168 ? 0.436 0.699 17.930 1.00 83.12 168 ALA A O 1
ATOM 1322 N N . GLU A 1 169 ? 0.199 2.411 19.338 1.00 83.38 169 GLU A N 1
ATOM 1323 C CA . GLU A 1 169 ? -0.945 1.816 20.025 1.00 83.38 169 GLU A CA 1
ATOM 1324 C C . GLU A 1 169 ? -2.178 1.733 19.121 1.00 83.38 169 GLU A C 1
ATOM 1326 O O . GLU A 1 169 ? -2.939 0.789 19.251 1.00 83.38 169 GLU A O 1
ATOM 1331 N N . LEU A 1 170 ? -2.403 2.634 18.169 1.00 87.56 170 LEU A N 1
ATOM 1332 C CA . LEU A 1 170 ? -3.559 2.565 17.270 1.00 87.56 170 LEU A CA 1
ATOM 1333 C C . LEU A 1 170 ? -3.447 1.427 16.239 1.00 87.56 170 LEU A C 1
ATOM 1335 O O . LEU A 1 170 ? -4.438 0.744 15.965 1.00 87.56 170 LEU A O 1
ATOM 1339 N N . VAL A 1 171 ? -2.248 1.217 15.691 1.00 83.25 171 VAL A N 1
ATOM 1340 C CA . VAL A 1 171 ? -1.971 0.296 14.573 1.00 83.25 171 VAL A CA 1
ATOM 1341 C C . VAL A 1 171 ? -1.406 -1.057 15.029 1.00 83.25 171 VAL A C 1
ATOM 1343 O O . VAL A 1 171 ? -1.582 -2.050 14.331 1.00 83.25 171 VAL A O 1
ATOM 1346 N N . GLY A 1 172 ? -0.776 -1.112 16.206 1.00 63.19 172 GLY A N 1
ATOM 1347 C CA . GLY A 1 172 ? 0.208 -2.114 16.641 1.00 63.19 172 GLY A CA 1
ATOM 1348 C C . GLY A 1 172 ? -0.264 -3.539 16.928 1.00 63.19 172 GLY A C 1
ATOM 1349 O O . GLY A 1 172 ? 0.298 -4.205 17.797 1.00 63.19 172 GLY A O 1
ATOM 1350 N N . GLU A 1 173 ? -1.272 -4.044 16.225 1.00 71.62 173 GLU A N 1
ATOM 1351 C CA . GLU A 1 173 ? -1.440 -5.489 16.123 1.00 71.62 173 GLU A CA 1
ATOM 1352 C C . GLU A 1 173 ? -0.462 -6.038 15.076 1.00 71.62 173 GLU A C 1
ATOM 1354 O O . GLU A 1 173 ? -0.634 -5.823 13.878 1.00 71.62 173 GLU A O 1
ATOM 1359 N N . LEU A 1 174 ? 0.585 -6.728 15.543 1.00 62.66 174 LEU A N 1
ATOM 1360 C CA . LEU A 1 174 ? 1.606 -7.327 14.679 1.00 62.66 174 LEU A CA 1
ATOM 1361 C C . LEU A 1 174 ? 0.957 -8.205 13.598 1.00 62.66 174 LEU A C 1
ATOM 1363 O O . LEU A 1 174 ? 0.129 -9.072 13.892 1.00 62.66 174 LEU A O 1
ATOM 1367 N N . GLY A 1 175 ? 1.341 -7.988 12.343 1.00 70.94 175 GLY A N 1
ATOM 1368 C CA . GLY A 1 175 ? 0.800 -8.696 11.185 1.00 70.94 175 GLY A CA 1
ATOM 1369 C C . GLY A 1 175 ? -0.527 -8.151 10.644 1.00 70.94 175 GLY A C 1
ATOM 1370 O O . GLY A 1 175 ? -1.000 -8.686 9.637 1.00 70.94 175 GLY A O 1
ATOM 1371 N N . ALA A 1 176 ? -1.168 -7.162 11.283 1.00 84.88 176 ALA A N 1
ATOM 1372 C CA . ALA A 1 176 ? -2.413 -6.563 10.799 1.00 84.88 176 ALA A CA 1
ATOM 1373 C C . ALA A 1 176 ? -2.126 -5.436 9.788 1.00 84.88 176 ALA A C 1
ATOM 1375 O O . ALA A 1 176 ? -1.364 -4.520 10.091 1.00 84.88 176 ALA A O 1
ATOM 1376 N N . PRO A 1 177 ? -2.743 -5.459 8.591 1.00 92.06 177 PRO A N 1
ATOM 1377 C CA . PRO A 1 177 ? -2.475 -4.451 7.580 1.00 92.06 177 PRO A CA 1
ATOM 1378 C C . PRO A 1 177 ? -3.077 -3.101 7.984 1.00 92.06 177 PRO A C 1
ATOM 1380 O O . PRO A 1 177 ? -4.251 -3.004 8.365 1.00 92.06 177 PRO A O 1
ATOM 1383 N N . ALA A 1 178 ? -2.286 -2.048 7.823 1.00 93.69 178 ALA A N 1
ATOM 1384 C CA . ALA A 1 178 ? -2.691 -0.675 8.036 1.00 93.69 178 ALA A CA 1
ATOM 1385 C C . ALA A 1 178 ? -2.246 0.227 6.886 1.00 93.69 178 ALA A C 1
ATOM 1387 O O . ALA A 1 178 ? -1.164 0.074 6.333 1.00 93.69 178 ALA A O 1
ATOM 1388 N N . VAL A 1 179 ? -3.092 1.190 6.537 1.00 95.06 179 VAL A N 1
ATOM 1389 C CA . VAL A 1 179 ? -2.765 2.290 5.631 1.00 95.06 179 VAL A CA 1
ATOM 1390 C C . VAL A 1 179 ? -2.879 3.591 6.404 1.00 95.06 179 VAL A C 1
ATOM 1392 O O . VAL A 1 179 ? -3.908 3.858 7.020 1.00 95.06 179 VAL A O 1
ATOM 1395 N N . LEU A 1 180 ? -1.841 4.413 6.348 1.00 94.56 180 LEU A N 1
ATOM 1396 C CA . LEU A 1 180 ? -1.800 5.758 6.894 1.00 94.56 180 LEU A CA 1
ATOM 1397 C C . LEU A 1 180 ? -1.764 6.727 5.711 1.00 94.56 180 LEU A C 1
ATOM 1399 O O . LEU A 1 180 ? -0.812 6.734 4.931 1.00 94.56 180 LEU A O 1
ATOM 1403 N N . ALA A 1 181 ? -2.815 7.529 5.551 1.00 94.06 181 ALA A N 1
ATOM 1404 C CA . ALA A 1 181 ? -2.963 8.414 4.400 1.00 94.06 181 ALA A CA 1
ATOM 1405 C C . ALA A 1 181 ? -3.442 9.813 4.822 1.00 94.06 181 ALA A C 1
ATOM 1407 O O . ALA A 1 181 ? -4.377 9.929 5.620 1.00 94.06 181 ALA A O 1
ATOM 1408 N N . PRO A 1 182 ? -2.873 10.897 4.274 1.00 91.94 182 PRO A N 1
ATOM 1409 C CA . PRO A 1 182 ? -3.325 12.248 4.573 1.00 91.94 182 PRO A CA 1
ATOM 1410 C C . PRO A 1 182 ? -4.431 12.696 3.606 1.00 91.94 182 PRO A C 1
ATOM 1412 O O . PRO A 1 182 ? -4.400 12.411 2.407 1.00 91.94 182 PRO A O 1
ATOM 1415 N N . ARG A 1 183 ? -5.420 13.447 4.1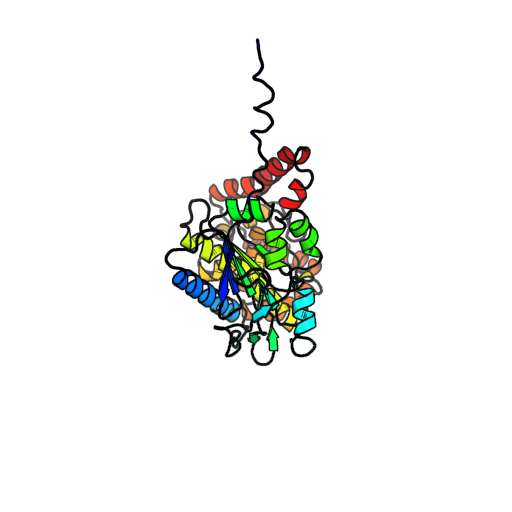09 1.00 88.25 183 ARG A N 1
ATOM 1416 C CA . ARG A 1 183 ? -6.516 14.004 3.286 1.00 88.25 183 ARG A CA 1
ATOM 1417 C C . ARG A 1 183 ? -6.070 15.134 2.374 1.00 88.25 183 ARG A C 1
ATOM 1419 O O . ARG A 1 183 ? -6.740 15.388 1.375 1.00 88.25 183 ARG A O 1
ATOM 1426 N N . ALA A 1 184 ? -5.021 15.849 2.760 1.00 82.19 184 ALA A N 1
ATOM 1427 C CA . ALA A 1 184 ? -4.468 16.959 2.010 1.00 82.19 184 ALA A CA 1
ATOM 1428 C C . ALA A 1 184 ? -2.981 16.728 1.748 1.00 82.19 184 ALA A C 1
ATOM 1430 O O . ALA A 1 184 ? -2.190 16.546 2.672 1.00 82.19 184 ALA A O 1
ATOM 1431 N N . GLY A 1 185 ? -2.626 16.742 0.465 1.00 71.31 185 GLY A N 1
ATOM 1432 C CA . GLY A 1 185 ? -1.243 16.747 0.014 1.00 71.31 185 GLY A CA 1
ATOM 1433 C C . GLY A 1 185 ? -0.632 18.138 -0.011 1.00 71.31 185 GLY A C 1
ATOM 1434 O O . GLY A 1 185 ? -1.292 19.148 0.241 1.00 71.31 185 GLY A O 1
ATOM 1435 N N . LEU A 1 186 ? 0.634 18.181 -0.409 1.00 67.00 186 LEU A N 1
ATOM 1436 C CA . LEU A 1 186 ? 1.302 19.419 -0.786 1.00 67.00 186 LEU A CA 1
ATOM 1437 C C . LEU A 1 186 ? 0.931 19.791 -2.241 1.00 67.00 186 LEU A C 1
ATOM 1439 O O . LEU A 1 186 ? 0.681 18.896 -3.058 1.00 67.00 186 LEU A O 1
ATOM 1443 N N . PRO A 1 187 ? 0.887 21.090 -2.600 1.00 59.16 187 PRO A N 1
ATOM 1444 C CA . PRO A 1 187 ? 0.711 21.523 -3.989 1.00 59.16 187 PRO A CA 1
ATOM 1445 C C . PRO A 1 187 ? 1.697 20.816 -4.943 1.00 59.16 187 PRO A C 1
ATOM 1447 O O . PRO A 1 187 ? 2.837 20.573 -4.544 1.00 59.16 187 PRO A O 1
ATOM 1450 N N . PRO A 1 188 ? 1.314 20.508 -6.202 1.00 58.38 188 PRO A N 1
ATOM 1451 C CA . PRO A 1 188 ? 0.174 21.056 -6.948 1.00 58.38 188 PRO A CA 1
ATOM 1452 C C . PRO A 1 188 ? -1.112 20.210 -6.920 1.00 58.38 188 PRO A C 1
ATOM 1454 O O . PRO A 1 188 ? -2.094 20.597 -7.552 1.00 58.38 188 PRO A O 1
ATOM 1457 N N . PHE A 1 189 ? -1.132 19.062 -6.240 1.00 62.22 189 PHE A N 1
ATOM 1458 C CA . PHE A 1 189 ? -2.315 18.198 -6.224 1.00 62.22 189 PHE A CA 1
ATOM 1459 C C . PHE A 1 189 ? -3.458 18.832 -5.430 1.00 62.22 189 PHE A C 1
ATOM 1461 O O . PHE A 1 189 ? -3.240 19.442 -4.381 1.00 62.22 189 PHE A O 1
ATOM 1468 N N . THR A 1 190 ? -4.700 18.661 -5.899 1.00 68.06 190 THR A N 1
ATOM 1469 C CA . THR A 1 190 ? -5.842 18.966 -5.031 1.00 68.06 190 THR A CA 1
ATOM 1470 C C . THR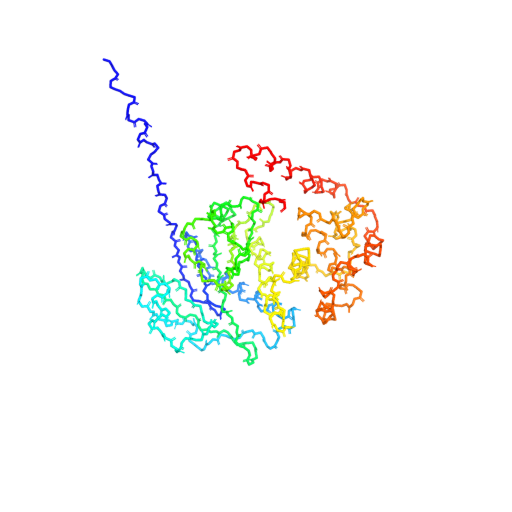 A 1 190 ? -5.835 17.984 -3.852 1.00 68.06 190 THR A C 1
ATOM 1472 O O . THR A 1 190 ? -5.410 16.839 -4.028 1.00 68.06 190 THR A O 1
ATOM 1475 N N . PRO A 1 191 ? -6.322 18.371 -2.657 1.00 70.06 191 PRO A N 1
ATOM 1476 C CA . PRO A 1 191 ? -6.366 17.471 -1.501 1.00 70.06 191 PRO A CA 1
ATOM 1477 C C . PRO A 1 191 ? -7.013 16.117 -1.822 1.00 70.06 191 PRO A C 1
ATOM 1479 O O . PRO A 1 191 ? -6.483 15.058 -1.496 1.00 70.06 191 PRO A O 1
ATOM 1482 N N . LYS A 1 192 ? -8.127 16.157 -2.562 1.00 71.38 192 LYS A N 1
ATOM 1483 C CA . LYS A 1 192 ? -8.843 14.959 -2.994 1.00 71.38 192 LYS A CA 1
ATOM 1484 C C . LYS A 1 192 ? -7.989 14.085 -3.910 1.00 71.38 192 LYS A C 1
ATOM 1486 O O . LYS A 1 192 ? -7.964 12.878 -3.704 1.00 71.38 192 LYS A O 1
ATOM 1491 N N . ASP A 1 193 ? -7.313 14.665 -4.897 1.00 76.75 193 ASP A N 1
ATOM 1492 C CA . ASP A 1 193 ? -6.480 13.882 -5.811 1.00 76.75 193 ASP A CA 1
ATOM 1493 C C . ASP A 1 193 ? -5.317 13.249 -5.049 1.00 76.75 193 ASP A C 1
ATOM 1495 O O . ASP A 1 193 ? -5.115 12.046 -5.152 1.00 76.75 193 ASP A O 1
ATOM 1499 N N . TYR A 1 194 ? -4.640 14.002 -4.180 1.00 81.38 194 TYR A N 1
ATOM 1500 C CA . TYR A 1 194 ? -3.553 13.455 -3.371 1.00 81.38 194 TYR A CA 1
ATOM 1501 C C . TYR A 1 194 ? -3.993 12.247 -2.535 1.00 81.38 194 TYR A C 1
ATOM 1503 O O . TYR A 1 194 ? -3.372 11.190 -2.615 1.00 81.38 194 TYR A O 1
ATOM 1511 N N . PHE A 1 195 ? -5.101 12.371 -1.793 1.00 86.31 195 PHE A N 1
ATOM 1512 C CA . PHE A 1 195 ? -5.631 11.271 -0.983 1.00 86.31 195 PHE A CA 1
ATOM 1513 C C . PHE A 1 195 ? -5.946 10.031 -1.829 1.00 86.31 195 PHE A C 1
ATOM 1515 O O . PHE A 1 195 ? -5.625 8.914 -1.437 1.00 86.31 195 PHE A O 1
ATOM 1522 N N . LEU A 1 196 ? -6.563 10.211 -3.003 1.00 85.38 196 LEU A N 1
ATOM 1523 C CA . LEU A 1 196 ? -6.904 9.096 -3.891 1.00 85.38 196 LEU A CA 1
ATOM 1524 C C . LEU A 1 196 ? -5.657 8.414 -4.456 1.00 85.38 196 LEU A C 1
ATOM 1526 O O . LEU A 1 196 ? -5.621 7.189 -4.536 1.00 85.38 196 LEU A O 1
ATOM 1530 N N . HIS A 1 197 ? -4.656 9.202 -4.842 1.00 83.94 197 HIS A N 1
ATOM 1531 C CA . HIS A 1 197 ? -3.384 8.704 -5.343 1.00 83.94 197 HIS A CA 1
ATOM 1532 C C . HIS A 1 197 ? -2.643 7.910 -4.263 1.00 83.94 197 HIS A C 1
ATOM 1534 O O . HIS A 1 197 ? -2.289 6.757 -4.506 1.00 83.94 197 HIS A O 1
ATOM 1540 N N . ALA A 1 198 ? -2.468 8.494 -3.077 1.00 89.00 198 ALA A N 1
ATOM 1541 C CA . ALA A 1 198 ? -1.866 7.832 -1.925 1.00 89.00 198 ALA A CA 1
ATOM 1542 C C . ALA A 1 198 ? -2.581 6.511 -1.616 1.00 89.00 198 ALA A C 1
ATOM 1544 O O . ALA A 1 198 ? -1.966 5.452 -1.582 1.00 89.00 198 ALA A O 1
ATOM 1545 N N . LEU A 1 199 ? -3.910 6.548 -1.499 1.00 92.06 199 LEU A N 1
ATOM 1546 C CA . LEU A 1 199 ? -4.684 5.365 -1.150 1.00 92.06 199 LEU A CA 1
ATOM 1547 C C . LEU A 1 199 ? -4.586 4.256 -2.204 1.00 92.06 199 LEU A C 1
ATOM 1549 O O . LEU A 1 199 ? -4.523 3.087 -1.843 1.00 92.06 199 LEU A O 1
ATOM 1553 N N . ALA A 1 200 ? -4.558 4.592 -3.496 1.00 92.81 200 ALA A N 1
ATOM 1554 C CA . ALA A 1 200 ? -4.389 3.593 -4.548 1.00 92.81 200 ALA A CA 1
ATOM 1555 C C . ALA A 1 200 ? -3.026 2.881 -4.467 1.00 92.81 200 ALA A C 1
ATOM 1557 O O . ALA A 1 200 ? -2.974 1.675 -4.706 1.00 92.81 200 ALA A O 1
ATOM 1558 N N . HIS A 1 201 ? -1.958 3.606 -4.114 1.00 95.12 201 HIS A N 1
ATOM 1559 C CA . HIS A 1 201 ? -0.619 3.039 -3.907 1.00 95.12 201 HIS A CA 1
ATOM 1560 C C . HIS A 1 201 ? -0.592 2.123 -2.682 1.00 95.12 201 HIS A C 1
ATOM 1562 O O . HIS A 1 201 ? -0.281 0.942 -2.803 1.00 95.12 201 HIS A O 1
ATOM 1568 N N . GLU A 1 202 ? -1.030 2.616 -1.524 1.00 95.69 202 GLU A N 1
ATOM 1569 C CA . GLU A 1 202 ? -0.939 1.842 -0.280 1.00 95.69 202 GLU A CA 1
ATOM 1570 C C . GLU A 1 202 ? -1.894 0.635 -0.252 1.00 95.69 202 GLU A C 1
ATOM 1572 O O . GLU A 1 202 ? -1.577 -0.430 0.278 1.00 95.69 202 GLU A O 1
ATOM 1577 N N . VAL A 1 203 ? -3.065 0.737 -0.890 1.00 96.50 203 VAL A N 1
ATOM 1578 C CA . VAL A 1 203 ? -3.965 -0.416 -1.058 1.00 96.50 203 VAL A CA 1
ATOM 1579 C C . VAL A 1 203 ? -3.375 -1.449 -2.026 1.00 96.50 203 VAL A C 1
ATOM 1581 O O . VAL A 1 203 ? -3.681 -2.637 -1.900 1.00 96.50 203 VAL A O 1
ATOM 1584 N N . ALA A 1 204 ? -2.518 -1.046 -2.971 1.00 97.06 204 ALA A N 1
ATOM 1585 C CA . ALA A 1 204 ? -1.806 -1.992 -3.829 1.00 97.06 204 ALA A CA 1
ATOM 1586 C C . ALA A 1 204 ? -0.796 -2.825 -3.035 1.00 97.06 204 ALA A C 1
ATOM 1588 O O . ALA A 1 204 ? -0.707 -4.027 -3.282 1.00 97.06 204 ALA A O 1
ATOM 1589 N N . HIS A 1 205 ? -0.134 -2.249 -2.026 1.00 96.00 205 HIS A N 1
ATOM 1590 C CA . HIS A 1 205 ? 0.673 -3.024 -1.077 1.00 96.00 205 HIS A CA 1
ATOM 1591 C C . HIS A 1 205 ? -0.176 -4.041 -0.310 1.00 96.00 205 HIS A C 1
ATOM 1593 O O . HIS A 1 205 ? 0.182 -5.217 -0.242 1.00 96.00 205 HIS A O 1
ATOM 1599 N N . TRP A 1 206 ? -1.368 -3.659 0.161 1.00 95.75 206 TRP A N 1
ATOM 1600 C CA . TRP A 1 206 ? -2.271 -4.619 0.807 1.00 95.75 206 TRP A CA 1
ATOM 1601 C C . TRP A 1 206 ? -2.692 -5.764 -0.130 1.00 95.75 206 TRP A C 1
ATOM 1603 O O . TRP A 1 206 ? -2.611 -6.941 0.237 1.00 95.75 206 TRP A O 1
ATOM 1613 N N . ALA A 1 207 ? -3.106 -5.445 -1.359 1.00 96.88 207 ALA A N 1
ATOM 1614 C CA . ALA A 1 207 ? -3.458 -6.452 -2.358 1.00 96.88 207 ALA A CA 1
ATOM 1615 C C . ALA A 1 207 ? -2.267 -7.358 -2.700 1.00 96.88 207 ALA A C 1
ATOM 1617 O O . ALA A 1 207 ? -2.441 -8.570 -2.831 1.00 96.88 207 ALA A O 1
ATOM 1618 N N . MET A 1 208 ? -1.058 -6.801 -2.765 1.00 96.12 208 MET A N 1
ATOM 1619 C CA . MET A 1 208 ? 0.177 -7.548 -2.974 1.00 96.12 208 MET A CA 1
ATOM 1620 C C . MET A 1 208 ? 0.438 -8.546 -1.847 1.00 96.12 208 MET A C 1
ATOM 1622 O O . MET A 1 208 ? 0.719 -9.705 -2.138 1.00 96.12 208 MET A O 1
ATOM 1626 N N . VAL A 1 209 ? 0.278 -8.156 -0.577 1.00 93.94 209 VAL A N 1
ATOM 1627 C CA . VAL A 1 209 ? 0.410 -9.074 0.571 1.00 93.94 209 VAL A CA 1
ATOM 1628 C C . VAL A 1 209 ? -0.603 -10.219 0.469 1.00 93.94 209 VAL A C 1
ATOM 1630 O O . VAL A 1 209 ? -0.260 -11.390 0.646 1.00 93.94 209 VAL A O 1
ATOM 1633 N N . VAL A 1 210 ? -1.860 -9.904 0.142 1.00 95.12 210 VAL A N 1
ATOM 1634 C CA . VAL A 1 210 ? -2.931 -10.901 -0.019 1.00 95.12 210 VAL A CA 1
ATOM 1635 C C . VAL A 1 210 ? -2.662 -11.839 -1.203 1.00 95.12 210 VAL A C 1
ATOM 1637 O O . VAL A 1 210 ? -2.927 -13.046 -1.116 1.00 95.12 210 VAL A O 1
ATOM 1640 N N . TRP A 1 211 ? -2.139 -11.308 -2.307 1.00 95.94 211 TRP A N 1
ATOM 1641 C CA . TRP A 1 211 ? -1.713 -12.082 -3.469 1.00 95.94 211 TRP A CA 1
ATOM 1642 C C . TRP A 1 211 ? -0.532 -12.994 -3.118 1.00 95.94 211 TRP A C 1
ATOM 1644 O O . TRP A 1 211 ? -0.634 -14.203 -3.327 1.00 95.94 211 TRP A O 1
ATOM 1654 N N . ALA A 1 212 ? 0.523 -12.458 -2.499 1.00 93.94 212 ALA A N 1
ATOM 1655 C CA . ALA A 1 212 ? 1.744 -13.174 -2.135 1.00 93.94 212 ALA A CA 1
ATOM 1656 C C . ALA A 1 212 ? 1.446 -14.366 -1.221 1.00 93.94 212 ALA A C 1
ATOM 1658 O O . ALA A 1 212 ? 1.814 -15.496 -1.542 1.00 93.94 212 ALA A O 1
ATOM 1659 N N . ARG A 1 213 ? 0.658 -14.148 -0.158 1.00 92.19 213 ARG A N 1
ATOM 1660 C CA . ARG A 1 213 ? 0.192 -15.223 0.736 1.00 92.19 213 ARG A CA 1
ATOM 1661 C C . ARG A 1 213 ? -0.567 -16.312 -0.029 1.00 92.19 213 ARG A C 1
ATOM 1663 O O . ARG A 1 213 ? -0.450 -17.491 0.288 1.00 92.19 213 ARG A O 1
ATOM 1670 N N . GLY A 1 214 ? -1.315 -15.938 -1.069 1.00 92.31 214 GLY A N 1
ATOM 1671 C CA . GLY A 1 214 ? -1.993 -16.882 -1.961 1.00 92.31 214 GLY A CA 1
ATOM 1672 C C . GLY A 1 214 ? -1.084 -17.721 -2.843 1.00 92.31 214 GLY A C 1
ATOM 1673 O O . GLY A 1 214 ? -1.479 -18.818 -3.220 1.00 92.31 214 GLY A O 1
ATOM 1674 N N . GLN A 1 215 ? 0.117 -17.229 -3.128 1.00 92.19 215 GLN A N 1
ATOM 1675 C CA . GLN A 1 215 ? 1.158 -17.961 -3.846 1.00 92.19 215 GLN A CA 1
ATOM 1676 C C . GLN A 1 215 ? 2.087 -18.741 -2.899 1.00 92.19 215 GLN A C 1
ATOM 1678 O O . GLN A 1 215 ? 3.071 -19.317 -3.349 1.00 92.19 215 GLN A O 1
ATOM 1683 N N . GLY A 1 216 ? 1.811 -18.753 -1.587 1.00 91.94 216 GLY A N 1
ATOM 1684 C CA . GLY A 1 216 ? 2.708 -19.343 -0.589 1.00 91.94 216 GLY A CA 1
ATOM 1685 C C . GLY A 1 216 ? 3.980 -18.523 -0.340 1.00 91.94 216 GLY A C 1
ATOM 1686 O O . GLY A 1 216 ? 4.968 -19.063 0.152 1.00 91.94 216 GLY A O 1
ATOM 1687 N N . LEU A 1 217 ? 3.967 -17.231 -0.682 1.00 90.75 217 LEU A N 1
ATOM 1688 C CA . LEU A 1 217 ? 5.069 -16.291 -0.485 1.00 90.75 217 LEU A CA 1
ATOM 1689 C C . LEU A 1 217 ? 4.800 -15.388 0.727 1.00 90.75 217 LEU A C 1
ATOM 1691 O O . LEU A 1 217 ? 3.649 -15.103 1.068 1.00 90.75 217 LEU A O 1
ATOM 1695 N N . THR A 1 218 ? 5.868 -14.892 1.351 1.00 86.44 218 THR A N 1
ATOM 1696 C CA . THR A 1 218 ? 5.789 -13.810 2.344 1.00 86.44 218 THR A CA 1
ATOM 1697 C C . THR A 1 218 ? 6.080 -12.465 1.679 1.00 86.44 218 THR A C 1
ATOM 1699 O O . THR A 1 218 ? 6.775 -12.412 0.663 1.00 86.44 218 THR A O 1
ATOM 1702 N N . ALA A 1 219 ? 5.555 -11.371 2.237 1.00 80.94 219 ALA A N 1
ATOM 1703 C CA . ALA A 1 219 ? 5.755 -10.027 1.687 1.00 80.94 219 ALA A CA 1
ATOM 1704 C C . ALA A 1 219 ? 7.242 -9.631 1.659 1.00 80.94 219 ALA A C 1
ATOM 1706 O O . ALA A 1 219 ? 7.713 -9.113 0.651 1.00 80.94 219 ALA A O 1
ATOM 1707 N N . ALA A 1 220 ? 7.997 -10.007 2.697 1.00 82.19 220 ALA A N 1
ATOM 1708 C CA . ALA A 1 220 ? 9.448 -9.833 2.793 1.00 82.19 220 ALA A CA 1
ATOM 1709 C C . ALA A 1 220 ? 10.254 -10.489 1.650 1.00 82.19 220 ALA A C 1
ATOM 1711 O O . ALA A 1 220 ? 11.408 -10.144 1.409 1.00 82.19 220 ALA A O 1
ATOM 1712 N N . LYS A 1 221 ? 9.676 -11.456 0.917 1.00 86.12 221 LYS A N 1
ATOM 1713 C CA . LYS A 1 221 ? 10.331 -12.065 -0.256 1.00 86.12 221 LYS A CA 1
ATOM 1714 C C . LYS A 1 221 ? 10.213 -11.228 -1.522 1.00 86.12 221 LYS A C 1
ATOM 1716 O O . LYS A 1 221 ? 10.850 -11.580 -2.510 1.00 86.12 221 LYS A O 1
ATOM 1721 N N . ILE A 1 222 ? 9.416 -10.162 -1.516 1.00 91.88 222 ILE A N 1
ATOM 1722 C CA . ILE A 1 222 ? 9.271 -9.252 -2.649 1.00 91.88 222 ILE A CA 1
ATOM 1723 C C . ILE A 1 222 ? 10.310 -8.132 -2.488 1.00 91.88 222 ILE A C 1
ATOM 1725 O O . ILE A 1 222 ? 10.192 -7.334 -1.559 1.00 91.88 222 ILE A O 1
ATOM 1729 N N . PRO A 1 223 ? 11.323 -8.041 -3.371 1.00 92.38 223 PRO A N 1
ATOM 1730 C CA . PRO A 1 223 ? 12.371 -7.033 -3.259 1.00 92.38 223 PRO A CA 1
ATOM 1731 C C . PRO A 1 223 ? 11.797 -5.609 -3.312 1.00 92.38 223 PRO A C 1
ATOM 1733 O O . PRO A 1 223 ? 10.866 -5.380 -4.091 1.00 92.38 223 PRO A O 1
ATOM 1736 N N . PRO A 1 224 ? 12.374 -4.631 -2.585 1.00 90.56 224 PRO A N 1
ATOM 1737 C CA . PRO A 1 224 ? 11.850 -3.262 -2.520 1.00 90.56 224 PRO A CA 1
ATOM 1738 C C . PRO A 1 224 ? 11.591 -2.621 -3.890 1.00 90.56 224 PRO A C 1
ATOM 1740 O O . PRO A 1 224 ? 10.539 -2.025 -4.101 1.00 90.56 224 PRO A O 1
ATOM 1743 N N . LEU A 1 225 ? 12.498 -2.824 -4.855 1.00 94.69 225 LEU A N 1
ATOM 1744 C CA . LEU A 1 225 ? 12.344 -2.333 -6.229 1.00 94.69 225 LEU A CA 1
ATOM 1745 C C . LEU A 1 225 ? 11.052 -2.838 -6.893 1.00 94.69 225 LEU A C 1
ATOM 1747 O O . LEU A 1 225 ? 10.344 -2.080 -7.553 1.00 94.69 225 LEU A O 1
ATOM 1751 N N . LEU A 1 226 ? 10.744 -4.128 -6.728 1.00 96.12 226 LEU A N 1
ATOM 1752 C CA . LEU A 1 226 ? 9.539 -4.729 -7.291 1.00 96.12 226 LEU A CA 1
ATOM 1753 C C . LEU A 1 226 ? 8.298 -4.344 -6.481 1.00 96.12 226 LEU A C 1
ATOM 1755 O O . LEU A 1 226 ? 7.250 -4.096 -7.073 1.00 96.12 226 LEU A O 1
ATOM 1759 N N . ARG A 1 227 ? 8.418 -4.271 -5.152 1.00 95.06 227 ARG A N 1
ATOM 1760 C CA . ARG A 1 227 ? 7.337 -3.869 -4.247 1.00 95.06 227 ARG A CA 1
ATOM 1761 C C . ARG A 1 227 ? 6.832 -2.467 -4.594 1.00 95.06 227 ARG A C 1
ATOM 1763 O O . ARG A 1 227 ? 5.674 -2.310 -4.977 1.00 95.06 227 ARG A O 1
ATOM 1770 N N . GLU A 1 228 ? 7.706 -1.463 -4.582 1.00 94.06 228 GLU A N 1
ATOM 1771 C CA . GLU A 1 228 ? 7.300 -0.099 -4.946 1.00 94.06 228 GLU A CA 1
ATOM 1772 C C . GLU A 1 228 ? 6.920 0.009 -6.424 1.00 94.06 228 GLU A C 1
ATOM 1774 O O . GLU A 1 228 ? 5.973 0.718 -6.774 1.00 94.06 228 GLU A O 1
ATOM 1779 N N . GLY A 1 229 ? 7.575 -0.759 -7.301 1.00 97.00 229 GLY A N 1
ATOM 1780 C CA . GLY A 1 229 ? 7.233 -0.806 -8.717 1.00 97.00 229 GLY A CA 1
ATOM 1781 C C . GLY A 1 229 ? 5.810 -1.294 -8.994 1.00 97.00 229 GLY A C 1
ATOM 1782 O O . GLY A 1 229 ? 5.093 -0.672 -9.776 1.00 97.00 229 GLY A O 1
ATOM 1783 N N . LEU A 1 230 ? 5.372 -2.382 -8.353 1.00 97.31 230 LEU A N 1
ATOM 1784 C CA . LEU A 1 230 ? 4.032 -2.954 -8.533 1.00 97.31 230 LEU A CA 1
ATOM 1785 C C . LEU A 1 230 ? 2.944 -2.040 -7.956 1.00 97.31 230 LEU A C 1
ATOM 1787 O O . LEU A 1 230 ? 1.889 -1.875 -8.580 1.00 97.31 230 LEU A O 1
ATOM 1791 N N . ALA A 1 231 ? 3.200 -1.423 -6.800 1.00 96.38 231 ALA A N 1
ATOM 1792 C CA . ALA A 1 231 ? 2.278 -0.469 -6.190 1.00 96.38 231 ALA A CA 1
ATOM 1793 C C . ALA A 1 231 ? 2.123 0.796 -7.048 1.00 96.38 231 ALA A C 1
ATOM 1795 O O . ALA A 1 231 ? 1.005 1.147 -7.446 1.00 96.38 231 ALA A O 1
ATOM 1796 N N . THR A 1 232 ? 3.244 1.391 -7.467 1.00 95.00 232 THR A N 1
ATOM 1797 C CA . THR A 1 232 ? 3.249 2.577 -8.335 1.00 95.00 232 THR A CA 1
ATOM 1798 C C . THR A 1 232 ? 2.629 2.268 -9.700 1.00 95.00 232 THR A C 1
ATOM 1800 O O . THR A 1 232 ? 1.859 3.067 -10.230 1.00 95.00 232 THR A O 1
ATOM 1803 N N . TYR A 1 233 ? 2.891 1.089 -10.279 1.00 95.44 233 TYR A N 1
ATOM 1804 C CA . TYR A 1 233 ? 2.293 0.691 -11.558 1.00 95.44 233 TYR A CA 1
ATOM 1805 C C . TYR A 1 233 ? 0.776 0.512 -11.457 1.00 95.44 233 TYR A C 1
ATOM 1807 O O . TYR A 1 233 ? 0.040 0.914 -12.364 1.00 95.44 233 TYR A O 1
ATOM 1815 N N . THR A 1 234 ? 0.296 -0.057 -10.348 1.00 95.25 234 THR A N 1
ATOM 1816 C CA . THR A 1 234 ? -1.138 -0.182 -10.062 1.00 95.25 234 THR A CA 1
ATOM 1817 C C . THR A 1 234 ? -1.789 1.198 -10.008 1.00 95.25 234 THR A C 1
ATOM 1819 O O . THR A 1 234 ? -2.770 1.441 -10.711 1.00 95.25 234 THR A O 1
ATOM 1822 N N . GLN A 1 235 ? -1.208 2.128 -9.243 1.00 91.94 235 GLN A N 1
ATOM 1823 C CA . GLN A 1 235 ? -1.664 3.517 -9.167 1.00 91.94 235 GLN A CA 1
ATOM 1824 C C . GLN A 1 235 ? -1.685 4.176 -10.560 1.00 91.94 235 GLN A C 1
ATOM 1826 O O . GLN A 1 235 ? -2.710 4.719 -10.978 1.00 91.94 235 GLN A O 1
ATOM 1831 N N . LEU A 1 236 ? -0.579 4.081 -11.305 1.00 89.56 236 LEU A N 1
ATOM 1832 C CA . LEU A 1 236 ? -0.415 4.668 -12.635 1.00 89.56 236 LEU A CA 1
ATOM 1833 C C . LEU A 1 236 ? -1.449 4.135 -13.638 1.00 89.56 236 LEU A C 1
ATOM 1835 O O . LEU A 1 236 ? -2.017 4.910 -14.407 1.00 89.56 236 LEU A O 1
ATOM 1839 N N . SER A 1 237 ? -1.750 2.836 -13.593 1.00 89.69 237 SER A N 1
ATOM 1840 C CA . SER A 1 237 ? -2.698 2.171 -14.502 1.00 89.69 237 SER A CA 1
ATOM 1841 C C . SER A 1 237 ? -4.134 2.688 -14.385 1.00 89.69 237 SER A C 1
ATOM 1843 O O . SER A 1 237 ? -4.934 2.524 -15.308 1.00 89.69 237 SER A O 1
ATOM 1845 N N . PHE A 1 238 ? -4.480 3.333 -13.270 1.00 86.50 238 PHE A N 1
ATOM 1846 C CA . PHE A 1 238 ? -5.783 3.973 -13.095 1.00 86.50 238 PHE A CA 1
ATOM 1847 C C . PHE A 1 238 ? -5.832 5.422 -13.587 1.00 86.50 238 PHE A C 1
ATOM 1849 O O . PHE A 1 238 ? -6.922 5.978 -13.730 1.00 86.50 238 PHE A O 1
ATOM 1856 N N . LEU A 1 239 ? -4.672 6.025 -13.845 1.00 77.62 239 LEU A N 1
ATOM 1857 C CA . LEU A 1 239 ? -4.520 7.434 -14.208 1.00 77.62 239 LEU A CA 1
ATOM 1858 C C . LEU A 1 239 ? -4.223 7.605 -15.694 1.00 77.62 239 LEU A C 1
ATOM 1860 O O . LEU A 1 239 ? -4.719 8.528 -16.338 1.00 77.62 239 LEU A O 1
ATOM 1864 N N . VAL A 1 240 ? -3.423 6.699 -16.247 1.00 75.00 240 VAL A N 1
ATOM 1865 C CA . VAL A 1 240 ? -3.021 6.689 -17.649 1.00 75.00 240 VAL A CA 1
ATOM 1866 C C . VAL A 1 240 ? -3.236 5.303 -18.229 1.00 75.00 240 VAL A C 1
ATOM 1868 O O . VAL A 1 240 ? -3.155 4.305 -17.528 1.00 75.00 240 VAL A O 1
ATOM 1871 N N . THR A 1 241 ? -3.501 5.231 -19.532 1.00 70.44 241 THR A N 1
ATOM 1872 C CA . THR A 1 241 ? -3.483 3.963 -20.269 1.00 70.44 241 THR A CA 1
ATOM 1873 C C . THR A 1 241 ? -2.055 3.715 -20.762 1.00 70.44 241 THR A C 1
ATOM 1875 O O . THR A 1 241 ? -1.643 4.370 -21.733 1.00 70.44 241 THR A O 1
ATOM 1878 N N . PRO A 1 242 ? -1.277 2.810 -20.136 1.00 59.91 242 PRO A N 1
ATOM 1879 C CA . PRO A 1 242 ? 0.089 2.536 -20.563 1.00 59.91 242 PRO A CA 1
ATOM 1880 C C . PRO A 1 242 ? 0.055 1.971 -21.991 1.00 59.91 242 PRO A C 1
ATOM 1882 O O . PRO A 1 242 ? -0.776 1.126 -22.312 1.00 59.91 242 PRO A O 1
ATOM 1885 N N . GLY A 1 243 ? 0.900 2.492 -22.886 1.00 63.88 243 GLY A N 1
ATOM 1886 C CA . GLY A 1 243 ? 0.949 2.073 -24.298 1.00 63.88 243 GLY A CA 1
ATOM 1887 C C . GLY A 1 243 ? 0.731 3.184 -25.325 1.00 63.88 243 GLY A C 1
ATOM 1888 O O . GLY A 1 243 ? 1.145 3.032 -26.468 1.00 63.88 243 GLY A O 1
ATOM 1889 N N . LYS A 1 244 ? 0.154 4.325 -24.927 1.00 72.75 244 LYS A N 1
ATOM 1890 C CA . LYS A 1 244 ? -0.016 5.494 -25.818 1.00 72.75 244 LYS A CA 1
ATOM 1891 C C . LYS A 1 244 ? 1.097 6.537 -25.703 1.00 72.75 244 LYS A C 1
ATOM 1893 O O . LYS A 1 244 ? 1.174 7.439 -26.530 1.00 72.75 244 LYS A O 1
ATOM 1898 N N . VAL A 1 245 ? 1.942 6.413 -24.682 1.00 83.38 245 VAL A N 1
ATOM 1899 C CA . VAL A 1 245 ? 3.040 7.338 -24.381 1.00 83.38 245 VAL A CA 1
ATOM 1900 C C . VAL A 1 245 ? 4.374 6.594 -24.532 1.00 83.38 245 VAL A C 1
ATOM 1902 O O . VAL A 1 245 ? 4.478 5.457 -24.042 1.00 83.38 245 VAL A O 1
ATOM 1905 N N . PRO A 1 246 ? 5.378 7.192 -25.208 1.00 88.56 246 PRO A N 1
ATOM 1906 C CA . PRO A 1 246 ? 6.734 6.654 -25.263 1.00 88.56 246 PRO A CA 1
ATOM 1907 C C . PRO A 1 246 ? 7.293 6.367 -23.859 1.00 88.56 246 PRO A C 1
ATOM 1909 O O . PRO A 1 246 ? 7.101 7.193 -22.964 1.00 88.56 246 PRO A O 1
ATOM 1912 N N . PRO A 1 247 ? 8.002 5.242 -23.650 1.00 90.75 247 PRO A N 1
ATOM 1913 C CA . PRO A 1 247 ? 8.553 4.869 -22.345 1.00 90.75 247 PRO A CA 1
ATOM 1914 C C . PRO A 1 247 ? 9.406 5.955 -21.689 1.00 90.75 247 PRO A C 1
ATOM 1916 O O . PRO A 1 247 ? 9.225 6.236 -20.510 1.00 90.75 247 PRO A O 1
ATOM 1919 N N . SER A 1 248 ? 10.270 6.616 -22.464 1.00 90.25 248 SER A N 1
ATOM 1920 C CA . SER A 1 248 ? 11.150 7.684 -21.973 1.00 90.25 248 SER A CA 1
ATOM 1921 C C . SER A 1 248 ? 10.382 8.896 -21.433 1.00 90.25 248 SER A C 1
ATOM 1923 O O . SER A 1 248 ? 10.839 9.554 -20.504 1.00 90.25 248 SER A O 1
ATOM 1925 N N . LEU A 1 249 ? 9.200 9.183 -21.987 1.00 88.44 249 LEU A N 1
ATOM 1926 C CA . LEU A 1 249 ? 8.341 10.280 -21.539 1.00 88.44 249 LEU A CA 1
ATOM 1927 C C . LEU A 1 249 ? 7.467 9.883 -20.351 1.00 88.44 249 LEU A C 1
ATOM 1929 O O . LEU A 1 249 ? 7.137 10.735 -19.531 1.00 88.44 249 LEU A O 1
ATOM 1933 N N . LEU A 1 250 ? 7.085 8.608 -20.268 1.00 88.31 250 LEU A N 1
ATOM 1934 C CA . LEU A 1 250 ? 6.298 8.088 -19.154 1.00 88.31 250 LEU A CA 1
ATOM 1935 C C . LEU A 1 250 ? 7.157 7.884 -17.897 1.00 88.31 250 LEU A C 1
ATOM 1937 O O . LEU A 1 250 ? 6.687 8.153 -16.797 1.00 88.31 250 LEU A O 1
ATOM 1941 N N . HIS A 1 251 ? 8.418 7.472 -18.071 1.00 92.31 251 HIS A N 1
ATOM 1942 C CA . HIS A 1 251 ? 9.365 7.166 -16.992 1.00 92.31 251 HIS A CA 1
ATOM 1943 C C . HIS A 1 251 ? 10.672 7.973 -17.128 1.00 92.31 251 HIS A C 1
ATOM 1945 O O . HIS A 1 251 ? 11.748 7.396 -17.302 1.00 92.31 251 HIS A O 1
ATOM 1951 N N . PRO A 1 252 ? 10.622 9.315 -17.065 1.00 90.69 252 PRO A N 1
ATOM 1952 C CA . PRO A 1 252 ? 11.762 10.170 -17.403 1.00 90.69 252 PRO A CA 1
ATOM 1953 C C . PRO A 1 252 ? 12.963 10.019 -16.459 1.00 90.69 252 PRO A C 1
ATOM 1955 O O . PRO A 1 252 ? 14.108 10.065 -16.908 1.00 90.69 252 PRO A O 1
ATOM 1958 N N . VAL A 1 253 ? 12.724 9.812 -15.159 1.00 90.50 253 VAL A N 1
ATOM 1959 C CA . VAL A 1 253 ? 13.794 9.598 -14.168 1.00 90.50 253 VAL A CA 1
ATOM 1960 C C . VAL A 1 253 ? 14.482 8.255 -14.407 1.00 90.50 253 VAL A C 1
ATOM 1962 O O . VAL A 1 253 ? 15.710 8.197 -14.465 1.00 90.50 253 VAL A O 1
ATOM 1965 N N . ALA A 1 254 ? 13.705 7.195 -14.644 1.00 94.06 254 ALA A N 1
ATOM 1966 C CA . ALA A 1 254 ? 14.233 5.878 -14.982 1.00 94.06 254 ALA A CA 1
ATOM 1967 C C . ALA A 1 254 ? 15.018 5.892 -16.301 1.00 94.06 254 ALA A C 1
ATOM 1969 O O . ALA A 1 254 ? 16.069 5.270 -16.400 1.00 94.06 254 ALA A O 1
ATOM 1970 N N . ALA A 1 255 ? 14.555 6.644 -17.303 1.00 94.19 255 ALA A N 1
ATOM 1971 C CA . ALA A 1 255 ? 15.252 6.799 -18.575 1.00 94.19 255 ALA A CA 1
ATOM 1972 C C . ALA A 1 255 ? 16.580 7.564 -18.445 1.00 94.19 255 ALA A C 1
ATOM 1974 O O . ALA A 1 255 ? 17.529 7.264 -19.171 1.00 94.19 255 ALA A O 1
ATOM 1975 N N . LEU A 1 256 ? 16.684 8.523 -17.516 1.00 92.25 256 LEU A N 1
ATOM 1976 C CA . LEU A 1 256 ? 17.969 9.134 -17.162 1.00 92.25 256 LEU A CA 1
ATOM 1977 C C . LEU A 1 256 ? 18.872 8.149 -16.423 1.00 92.25 256 LEU A C 1
ATOM 1979 O O . LEU A 1 256 ? 20.030 8.004 -16.814 1.00 92.25 256 LEU A O 1
ATOM 1983 N N . TRP A 1 257 ? 18.343 7.428 -15.427 1.00 93.88 257 TRP A N 1
ATOM 1984 C CA . TRP A 1 257 ? 19.084 6.381 -14.718 1.00 93.88 257 TRP A CA 1
ATOM 1985 C C . TRP A 1 257 ? 19.639 5.336 -15.688 1.00 93.88 257 TRP A C 1
ATOM 1987 O O . TRP A 1 257 ? 20.827 5.031 -15.651 1.00 93.88 257 TRP A O 1
ATOM 1997 N N . ALA A 1 258 ? 18.827 4.879 -16.641 1.00 94.81 258 ALA A N 1
ATOM 1998 C CA . ALA A 1 258 ? 19.208 3.916 -17.664 1.00 94.81 258 ALA A CA 1
ATOM 1999 C C . ALA A 1 258 ? 20.414 4.364 -18.507 1.00 94.81 258 ALA A C 1
ATOM 2001 O O . ALA A 1 258 ? 21.056 3.527 -19.127 1.00 94.81 258 ALA A O 1
ATOM 2002 N N . ARG A 1 259 ? 20.793 5.646 -18.554 1.00 93.00 259 ARG A N 1
ATOM 2003 C CA . ARG A 1 259 ? 21.983 6.079 -19.312 1.00 93.00 259 ARG A CA 1
ATOM 2004 C C . ARG A 1 259 ? 23.295 5.703 -18.626 1.00 93.00 259 ARG A C 1
ATOM 2006 O O . ARG A 1 259 ? 24.272 5.448 -19.324 1.00 93.00 259 ARG A O 1
ATOM 2013 N N . THR A 1 260 ? 23.316 5.637 -17.298 1.00 89.00 260 THR A N 1
ATOM 2014 C CA . THR A 1 260 ? 24.551 5.474 -16.507 1.00 89.00 260 THR A CA 1
ATOM 2015 C C . THR A 1 260 ? 24.486 4.373 -15.453 1.00 89.00 260 THR A C 1
ATOM 2017 O O . THR A 1 260 ? 25.527 3.971 -14.946 1.00 89.00 260 THR A O 1
ATOM 2020 N N . GLY A 1 261 ? 23.289 3.917 -15.102 1.00 91.69 261 GLY A N 1
ATOM 2021 C CA . GLY A 1 261 ? 23.030 2.919 -14.075 1.00 91.69 261 GLY A CA 1
ATOM 2022 C C . GLY A 1 261 ? 22.529 1.591 -14.636 1.00 91.69 261 GLY A C 1
ATOM 2023 O O . GLY A 1 261 ? 22.517 1.372 -15.850 1.00 91.69 261 GLY A O 1
ATOM 2024 N N . SER A 1 262 ? 22.116 0.714 -13.721 1.00 93.88 262 SER A N 1
ATOM 2025 C CA . SER A 1 262 ? 21.651 -0.646 -14.004 1.00 93.88 262 SER A CA 1
ATOM 2026 C C . SER A 1 262 ? 20.529 -1.064 -13.049 1.00 93.88 262 SER A C 1
ATOM 2028 O O . SER A 1 262 ? 20.399 -0.506 -11.956 1.00 93.88 262 SER A O 1
ATOM 2030 N N . LEU A 1 263 ? 19.733 -2.054 -13.456 1.00 95.75 263 LEU A N 1
ATOM 2031 C CA . LEU A 1 263 ? 18.725 -2.724 -12.640 1.00 95.75 263 LEU A CA 1
ATOM 2032 C C . LEU A 1 263 ? 19.314 -3.522 -11.467 1.00 95.75 263 LEU A C 1
ATOM 2034 O O . LEU A 1 263 ? 18.641 -3.662 -10.453 1.00 95.75 263 LEU A O 1
ATOM 2038 N N . THR A 1 264 ? 20.553 -4.013 -11.559 1.00 92.94 264 THR A N 1
ATOM 2039 C CA . THR A 1 264 ? 21.179 -4.814 -10.484 1.00 92.94 264 THR A CA 1
ATOM 2040 C C . THR A 1 264 ? 21.795 -3.964 -9.369 1.00 92.94 264 THR A C 1
ATOM 2042 O O . THR A 1 264 ? 22.338 -4.496 -8.407 1.00 92.94 264 THR A O 1
ATOM 2045 N N . ALA A 1 265 ? 21.791 -2.637 -9.513 1.00 90.69 265 ALA A N 1
ATOM 2046 C CA . ALA A 1 265 ? 22.442 -1.715 -8.582 1.00 90.69 265 ALA A CA 1
ATOM 2047 C C . ALA A 1 265 ? 21.629 -0.424 -8.417 1.00 90.69 265 ALA A C 1
ATOM 2049 O O . ALA A 1 265 ? 22.178 0.676 -8.486 1.00 90.69 265 ALA A O 1
ATOM 2050 N N . VAL A 1 266 ? 20.310 -0.556 -8.255 1.00 91.06 266 VAL A N 1
ATOM 2051 C CA . VAL A 1 266 ? 19.399 0.583 -8.088 1.00 91.06 266 VAL A CA 1
ATOM 2052 C C . VAL A 1 266 ? 19.498 1.117 -6.654 1.00 91.06 266 VAL A C 1
ATOM 2054 O O . VAL A 1 266 ? 19.203 0.372 -5.719 1.00 91.06 266 VAL A O 1
ATOM 2057 N N . PRO A 1 267 ? 19.884 2.390 -6.450 1.00 86.31 267 PRO A N 1
ATOM 2058 C CA . PRO A 1 267 ? 19.827 3.019 -5.134 1.00 86.31 267 PRO A CA 1
ATOM 2059 C C . PRO A 1 267 ? 18.387 3.089 -4.622 1.00 86.31 267 PRO A C 1
ATOM 2061 O O . PRO A 1 267 ? 17.459 3.266 -5.413 1.00 86.31 267 PRO A O 1
ATOM 2064 N N . HIS A 1 268 ? 18.193 3.029 -3.306 1.00 79.94 268 HIS A N 1
ATOM 2065 C CA . HIS A 1 268 ? 16.855 3.043 -2.713 1.00 79.94 268 HIS A CA 1
ATOM 2066 C C . HIS A 1 268 ? 16.022 4.269 -3.105 1.00 79.94 268 HIS A C 1
ATOM 2068 O O . HIS A 1 268 ? 14.831 4.137 -3.381 1.00 79.94 268 HIS A O 1
ATOM 2074 N N . THR A 1 269 ? 16.660 5.438 -3.245 1.00 81.25 269 THR A N 1
ATOM 2075 C CA . THR A 1 269 ? 16.013 6.685 -3.692 1.00 81.25 269 THR A CA 1
ATOM 2076 C C . THR A 1 269 ? 15.320 6.577 -5.048 1.00 81.25 269 THR A C 1
ATOM 2078 O O . THR A 1 269 ? 14.458 7.393 -5.340 1.00 81.25 269 THR A O 1
ATOM 2081 N N . PHE A 1 270 ? 15.683 5.591 -5.872 1.00 87.44 270 PHE A N 1
ATOM 2082 C CA . PHE A 1 270 ? 15.117 5.361 -7.201 1.00 87.44 270 PHE A CA 1
ATOM 2083 C C . PHE A 1 270 ? 14.183 4.147 -7.271 1.00 87.44 270 PHE A C 1
ATOM 2085 O O . PHE A 1 270 ? 13.783 3.740 -8.366 1.00 87.44 270 PHE A O 1
ATOM 2092 N N . THR A 1 271 ? 13.853 3.526 -6.135 1.00 90.31 271 THR A N 1
ATOM 2093 C CA . THR A 1 271 ? 13.020 2.311 -6.095 1.00 90.31 271 THR A CA 1
ATOM 2094 C C . THR A 1 271 ? 11.657 2.517 -6.742 1.00 90.31 271 THR A C 1
ATOM 2096 O O . THR A 1 271 ? 11.214 1.652 -7.495 1.00 90.31 271 THR A O 1
ATOM 2099 N N . TYR A 1 272 ? 11.031 3.675 -6.537 1.00 90.00 272 TYR A N 1
ATOM 2100 C CA . TYR A 1 272 ? 9.746 4.014 -7.141 1.00 90.00 272 TYR A CA 1
ATOM 2101 C C . TYR A 1 272 ? 9.869 4.185 -8.657 1.00 90.00 272 TYR A C 1
ATOM 2103 O O . TYR A 1 272 ? 9.209 3.476 -9.418 1.00 90.00 272 TYR A O 1
ATOM 2111 N N . GLU A 1 273 ? 10.735 5.091 -9.121 1.00 92.50 273 GLU A N 1
ATOM 2112 C CA . GLU A 1 273 ? 10.824 5.466 -10.533 1.00 92.50 273 GLU A CA 1
ATOM 2113 C C . GLU A 1 273 ? 11.395 4.343 -11.397 1.00 92.50 273 GLU A C 1
ATOM 2115 O O . GLU A 1 273 ? 10.882 4.066 -12.484 1.00 92.50 273 GLU A O 1
ATOM 2120 N N . VAL A 1 274 ? 12.447 3.668 -10.931 1.00 96.44 274 VAL A N 1
ATOM 2121 C CA . VAL A 1 274 ? 13.018 2.534 -11.664 1.00 96.44 274 VAL A CA 1
ATOM 2122 C C . VAL A 1 274 ? 12.100 1.324 -11.542 1.00 96.44 274 VAL A C 1
ATOM 2124 O O . VAL A 1 274 ? 11.842 0.672 -12.555 1.00 96.44 274 VAL A O 1
ATOM 2127 N N . GLY A 1 275 ? 11.528 1.069 -10.362 1.00 97.44 275 GLY A N 1
ATOM 2128 C CA . GLY A 1 275 ? 10.610 -0.044 -10.128 1.00 97.44 275 GLY A CA 1
ATOM 2129 C C . GLY A 1 275 ? 9.378 0.009 -11.024 1.00 97.44 275 GLY A C 1
ATOM 2130 O O . GLY A 1 275 ? 9.069 -0.974 -11.701 1.00 97.44 275 GLY A O 1
ATOM 2131 N N . VAL A 1 276 ? 8.696 1.158 -11.110 1.00 96.50 276 VAL A N 1
ATOM 2132 C CA . VAL A 1 276 ? 7.505 1.294 -11.968 1.00 96.50 276 VAL A CA 1
ATOM 2133 C C . VAL A 1 276 ? 7.851 1.118 -13.444 1.00 96.50 276 VAL A C 1
ATOM 2135 O O . VAL A 1 276 ? 7.087 0.503 -14.190 1.00 96.50 276 VAL A O 1
ATOM 2138 N N . SER A 1 277 ? 9.024 1.599 -13.867 1.00 97.06 277 SER A N 1
ATOM 2139 C CA . SER A 1 277 ? 9.489 1.432 -15.244 1.00 97.06 277 SER A CA 1
ATOM 2140 C C . SER A 1 277 ? 9.802 -0.031 -15.571 1.00 97.06 277 SER A C 1
ATOM 2142 O O . SER A 1 277 ? 9.485 -0.492 -16.666 1.00 97.06 277 SER A O 1
ATOM 2144 N N . LEU A 1 278 ? 10.378 -0.778 -14.619 1.00 98.12 278 LEU A N 1
ATOM 2145 C CA . LEU A 1 278 ? 10.644 -2.206 -14.755 1.00 98.12 278 LEU A CA 1
ATOM 2146 C C . LEU A 1 278 ? 9.330 -2.986 -14.856 1.00 98.12 278 LEU A C 1
ATOM 2148 O O . LEU A 1 278 ? 9.179 -3.827 -15.741 1.00 98.12 278 LEU A O 1
ATOM 2152 N N . VAL A 1 279 ? 8.351 -2.676 -14.004 1.00 97.75 279 VAL A N 1
ATOM 2153 C CA . VAL A 1 279 ? 7.030 -3.309 -14.075 1.00 97.75 279 VAL A CA 1
ATOM 2154 C C . VAL A 1 279 ? 6.336 -2.976 -15.397 1.00 97.75 279 VAL A C 1
ATOM 2156 O O . VAL A 1 279 ? 5.864 -3.896 -16.056 1.00 97.75 279 VAL A O 1
ATOM 2159 N N . ASP A 1 280 ? 6.331 -1.720 -15.860 1.00 96.69 280 ASP A N 1
ATOM 2160 C CA . ASP A 1 280 ? 5.745 -1.363 -17.167 1.00 96.69 280 ASP A CA 1
ATOM 2161 C C . ASP A 1 280 ? 6.443 -2.091 -18.327 1.00 96.69 280 ASP A C 1
ATOM 2163 O O . ASP A 1 280 ? 5.777 -2.629 -19.213 1.00 96.69 280 ASP A O 1
ATOM 2167 N N . PHE A 1 281 ? 7.775 -2.189 -18.301 1.00 97.12 281 PHE A N 1
ATOM 2168 C CA . PHE A 1 281 ? 8.540 -2.977 -19.268 1.00 97.12 281 PHE A CA 1
ATOM 2169 C C . PHE A 1 281 ? 8.077 -4.444 -19.305 1.00 97.12 281 PHE A C 1
ATOM 2171 O O . PHE A 1 281 ? 7.774 -4.980 -20.377 1.00 97.12 281 PHE A O 1
ATOM 2178 N N . LEU A 1 282 ? 7.955 -5.086 -18.139 1.00 97.38 282 LEU A N 1
ATOM 2179 C CA . LEU A 1 282 ? 7.511 -6.477 -18.026 1.00 97.38 282 LEU A CA 1
ATOM 2180 C C . LEU A 1 282 ? 6.044 -6.653 -18.440 1.00 97.38 282 LEU A C 1
ATOM 2182 O O . LEU A 1 282 ? 5.708 -7.616 -19.135 1.00 97.38 282 LEU A O 1
ATOM 2186 N N . VAL A 1 283 ? 5.169 -5.712 -18.085 1.00 95.56 283 VAL A N 1
ATOM 2187 C CA . VAL A 1 283 ? 3.755 -5.741 -18.478 1.00 95.56 283 VAL A CA 1
ATOM 2188 C C . VAL A 1 283 ? 3.597 -5.573 -19.982 1.00 95.56 283 VAL A C 1
ATOM 2190 O O . VAL A 1 283 ? 2.801 -6.286 -20.585 1.00 95.56 283 VAL A O 1
ATOM 2193 N N . ARG A 1 284 ? 4.375 -4.710 -20.637 1.00 92.38 284 ARG A N 1
ATOM 2194 C CA . ARG A 1 284 ? 4.336 -4.586 -22.105 1.00 92.38 284 ARG A CA 1
ATOM 2195 C C . ARG A 1 284 ? 4.830 -5.840 -22.818 1.00 92.38 284 ARG A C 1
ATOM 2197 O O . ARG A 1 284 ? 4.411 -6.095 -23.945 1.00 92.38 284 ARG A O 1
ATOM 2204 N N . ARG A 1 285 ? 5.691 -6.629 -22.173 1.00 93.94 285 ARG A N 1
ATOM 2205 C CA . ARG A 1 285 ? 6.194 -7.896 -22.712 1.00 93.94 285 ARG A CA 1
ATOM 2206 C C . ARG A 1 285 ? 5.223 -9.061 -22.518 1.00 93.94 285 ARG A C 1
ATOM 2208 O O . ARG A 1 285 ? 5.121 -9.908 -23.402 1.00 93.94 285 ARG A O 1
ATOM 2215 N N . HIS A 1 286 ? 4.545 -9.132 -21.374 1.00 95.38 286 HIS A N 1
ATOM 2216 C CA . HIS A 1 286 ? 3.773 -10.317 -20.978 1.00 95.38 286 HIS A CA 1
ATOM 2217 C C . HIS A 1 286 ? 2.264 -10.079 -20.856 1.00 95.38 286 HIS A C 1
ATOM 2219 O O . HIS A 1 286 ? 1.488 -11.023 -20.970 1.00 95.38 286 HIS A O 1
ATOM 2225 N N . GLY A 1 287 ? 1.840 -8.838 -20.642 1.00 94.56 287 GLY A N 1
ATOM 2226 C CA . GLY A 1 287 ? 0.533 -8.499 -20.090 1.00 94.56 287 GLY A CA 1
ATOM 2227 C C . GLY A 1 287 ? 0.518 -8.628 -18.564 1.00 94.56 287 GLY A C 1
ATOM 2228 O O . GLY A 1 287 ? 1.241 -9.441 -17.988 1.00 94.56 287 GLY A O 1
ATOM 2229 N N . TRP A 1 288 ? -0.317 -7.824 -17.903 1.00 95.19 288 TRP A N 1
ATOM 2230 C CA . TRP A 1 288 ? -0.385 -7.756 -16.439 1.00 95.19 288 TRP A CA 1
ATOM 2231 C C . TRP A 1 288 ? -0.781 -9.095 -15.801 1.00 95.19 288 TRP A C 1
ATOM 2233 O O . TRP A 1 288 ? -0.077 -9.600 -14.932 1.00 95.19 288 TRP A O 1
ATOM 2243 N N . GLU A 1 289 ? -1.852 -9.725 -16.288 1.00 95.12 289 GLU A N 1
ATOM 2244 C CA . GLU A 1 289 ? -2.333 -11.008 -15.752 1.00 95.12 289 GLU A CA 1
ATOM 2245 C C . GLU A 1 289 ? -1.269 -12.109 -15.853 1.00 95.12 289 GLU A C 1
ATOM 2247 O O . GLU A 1 289 ? -1.055 -12.874 -14.914 1.00 95.12 289 GLU A O 1
ATOM 2252 N N . ARG A 1 290 ? -0.553 -12.169 -16.983 1.00 96.62 290 ARG A N 1
ATOM 2253 C CA . ARG A 1 290 ? 0.525 -13.142 -17.175 1.00 96.62 290 ARG A CA 1
ATOM 2254 C C . ARG A 1 290 ? 1.738 -12.811 -16.317 1.00 96.62 290 ARG A C 1
ATOM 2256 O O . ARG A 1 290 ? 2.364 -13.744 -15.823 1.00 96.62 290 ARG A O 1
ATOM 2263 N N . LEU A 1 291 ? 2.063 -11.530 -16.129 1.00 96.69 291 LEU A N 1
ATOM 2264 C CA . LEU A 1 291 ? 3.135 -11.116 -15.229 1.00 96.69 291 LEU A CA 1
ATOM 2265 C C . LEU A 1 291 ? 2.875 -11.648 -13.818 1.00 96.69 291 LEU A C 1
ATOM 2267 O O . LEU A 1 291 ? 3.753 -12.308 -13.276 1.00 96.69 291 LEU A O 1
ATOM 2271 N N . LEU A 1 292 ? 1.665 -11.475 -13.273 1.00 95.94 292 LEU A N 1
ATOM 2272 C CA . LEU A 1 292 ? 1.309 -11.999 -11.946 1.00 95.94 292 LEU A CA 1
ATOM 2273 C C . LEU A 1 292 ? 1.506 -13.520 -11.824 1.00 95.94 292 LEU A C 1
ATOM 2275 O O . LEU A 1 292 ? 1.885 -13.999 -10.762 1.00 95.94 292 LEU A O 1
ATOM 2279 N N . VAL A 1 293 ? 1.294 -14.286 -12.898 1.00 95.75 293 VAL A N 1
ATOM 2280 C CA . VAL A 1 293 ? 1.557 -15.739 -12.912 1.00 95.75 293 VAL A CA 1
ATOM 2281 C C . VAL A 1 293 ? 3.058 -16.059 -12.929 1.00 95.75 293 VAL A C 1
ATOM 2283 O O . VAL A 1 293 ? 3.467 -17.068 -12.367 1.00 95.75 293 VAL A O 1
ATOM 2286 N N . LEU A 1 294 ? 3.874 -15.222 -13.574 1.00 96.50 294 LEU A N 1
ATOM 2287 C CA . LEU A 1 294 ? 5.324 -15.417 -13.707 1.00 96.50 294 LEU A CA 1
ATOM 2288 C C . LEU A 1 294 ? 6.116 -14.908 -12.493 1.00 96.50 294 LEU A C 1
ATOM 2290 O O . LEU A 1 294 ? 7.219 -15.386 -12.245 1.00 96.50 294 LEU A O 1
ATOM 2294 N N . LEU A 1 295 ? 5.573 -13.959 -11.724 1.00 95.94 295 LEU A N 1
ATOM 2295 C CA . LEU A 1 295 ? 6.280 -13.341 -10.598 1.00 95.94 295 LEU A CA 1
ATOM 2296 C C . LEU A 1 295 ? 6.862 -14.347 -9.586 1.00 95.94 295 LEU A C 1
ATOM 2298 O O . LEU A 1 295 ? 8.008 -14.141 -9.197 1.00 95.94 295 LEU A O 1
ATOM 2302 N N . PRO A 1 296 ? 6.171 -15.427 -9.165 1.00 95.38 296 PRO A N 1
ATOM 2303 C CA . PRO A 1 296 ? 6.761 -16.391 -8.233 1.00 95.38 296 PRO A CA 1
ATOM 2304 C C . PRO A 1 296 ? 8.043 -17.049 -8.763 1.00 95.38 296 PRO A C 1
ATOM 2306 O O . PRO A 1 296 ? 8.989 -17.240 -8.004 1.00 95.38 296 PRO A O 1
ATOM 2309 N N . GLU A 1 297 ? 8.096 -17.352 -10.064 1.00 94.56 297 GLU A N 1
ATOM 2310 C CA . GLU A 1 297 ? 9.301 -17.867 -10.726 1.00 94.56 297 GLU A CA 1
ATOM 2311 C C . GLU A 1 297 ? 10.396 -16.798 -10.727 1.00 94.56 297 GLU A C 1
ATOM 2313 O O . GLU A 1 297 ? 11.506 -17.053 -10.262 1.00 94.56 297 GLU A O 1
ATOM 2318 N N . TYR A 1 298 ? 10.062 -15.573 -11.141 1.00 95.38 298 TYR A N 1
ATOM 2319 C CA . TYR A 1 298 ? 11.021 -14.471 -11.178 1.00 95.38 298 TYR A CA 1
ATOM 2320 C C . TYR A 1 298 ? 11.622 -14.152 -9.809 1.00 95.38 298 TYR A C 1
ATOM 2322 O O . TYR A 1 298 ? 12.811 -13.867 -9.714 1.00 95.38 298 TYR A O 1
ATOM 2330 N N . LEU A 1 299 ? 10.831 -14.236 -8.740 1.00 95.12 299 LEU A N 1
ATOM 2331 C CA . LEU A 1 299 ? 11.295 -14.025 -7.370 1.00 95.12 299 LEU A CA 1
ATOM 2332 C C . LEU A 1 299 ? 12.288 -15.101 -6.905 1.00 95.12 299 LEU A C 1
ATOM 2334 O O . LEU A 1 299 ? 13.138 -14.817 -6.064 1.00 95.12 299 LEU A O 1
ATOM 2338 N N . SER A 1 300 ? 12.216 -16.321 -7.449 1.00 93.75 300 SER A N 1
ATOM 2339 C CA . SER A 1 300 ? 13.125 -17.414 -7.072 1.00 93.75 300 SER A CA 1
ATOM 2340 C C . SER A 1 300 ? 14.560 -17.228 -7.587 1.00 93.75 300 SER A C 1
ATOM 2342 O O . SER A 1 300 ? 15.501 -17.738 -6.981 1.00 93.75 300 SER A O 1
ATOM 2344 N N . SER A 1 301 ? 14.727 -16.448 -8.658 1.00 93.62 301 SER A N 1
ATOM 2345 C CA . SER A 1 301 ? 15.995 -16.158 -9.345 1.00 93.62 301 SER A CA 1
ATOM 2346 C C . SER A 1 301 ? 16.103 -14.670 -9.705 1.00 93.62 301 SER A C 1
ATOM 2348 O O . SER A 1 301 ? 16.542 -14.300 -10.794 1.00 93.62 301 SER A O 1
ATOM 2350 N N . TRP A 1 302 ? 15.680 -13.804 -8.778 1.00 94.69 302 TRP A N 1
ATOM 2351 C CA . TRP A 1 302 ? 15.481 -12.371 -9.022 1.00 94.69 302 TRP A CA 1
ATOM 2352 C C . TRP A 1 302 ? 16.699 -11.668 -9.634 1.00 94.69 302 TRP A C 1
ATOM 2354 O O . TRP A 1 302 ? 16.573 -11.018 -10.669 1.00 94.69 302 TRP A O 1
ATOM 2364 N N . GLU A 1 303 ? 17.886 -11.855 -9.053 1.00 94.31 303 GLU A N 1
ATOM 2365 C CA . GLU A 1 303 ? 19.125 -11.215 -9.525 1.00 94.31 303 GLU A CA 1
ATOM 2366 C C . GLU A 1 303 ? 19.521 -11.646 -10.946 1.00 94.31 303 GLU A C 1
ATOM 2368 O O . GLU A 1 303 ? 19.961 -10.829 -11.756 1.00 94.31 303 GLU A O 1
ATOM 2373 N N . GLU A 1 304 ? 19.325 -12.924 -11.285 1.00 95.31 304 GLU A N 1
ATOM 2374 C CA . GLU A 1 304 ? 19.598 -13.437 -12.632 1.00 95.31 304 GLU A CA 1
ATOM 2375 C C . GLU A 1 304 ? 18.656 -12.797 -13.656 1.00 95.31 304 GLU A C 1
ATOM 2377 O O . GLU A 1 304 ? 19.087 -12.347 -14.723 1.00 95.31 304 GLU A O 1
ATOM 2382 N N . HIS A 1 305 ? 17.371 -12.693 -13.312 1.00 96.75 305 HIS A N 1
ATOM 2383 C CA . HIS A 1 305 ? 16.389 -12.036 -14.162 1.00 96.75 305 HIS A CA 1
ATOM 2384 C C . HIS A 1 305 ? 16.667 -10.545 -14.335 1.00 96.75 305 HIS A C 1
ATOM 2386 O O . HIS A 1 305 ? 16.595 -10.061 -15.465 1.00 96.75 305 HIS A O 1
ATOM 2392 N N . LEU A 1 306 ? 17.040 -9.829 -13.268 1.00 96.12 306 LEU A N 1
ATOM 2393 C CA . LEU A 1 306 ? 17.443 -8.425 -13.366 1.00 96.12 306 LEU A CA 1
ATOM 2394 C C . LEU A 1 306 ? 18.605 -8.245 -14.348 1.00 96.12 306 LEU A C 1
ATOM 2396 O O . LEU A 1 306 ? 18.521 -7.392 -15.231 1.00 96.12 306 LEU A O 1
ATOM 2400 N N . GLY A 1 307 ? 19.640 -9.087 -14.257 1.00 95.62 307 GLY A N 1
ATOM 2401 C CA . GLY A 1 307 ? 20.761 -9.069 -15.198 1.00 95.62 307 GLY A CA 1
ATOM 2402 C C . GLY A 1 307 ? 20.331 -9.327 -16.647 1.00 95.62 307 GLY A C 1
ATOM 2403 O O . GLY A 1 307 ? 20.778 -8.638 -17.562 1.00 95.62 307 GLY A O 1
ATOM 2404 N N . GLY A 1 308 ? 19.414 -10.274 -16.864 1.00 96.69 308 GLY A N 1
ATOM 2405 C CA . GLY A 1 308 ? 18.873 -10.580 -18.192 1.00 96.69 308 GLY A CA 1
ATOM 2406 C C . GLY A 1 308 ? 17.910 -9.525 -18.755 1.00 96.69 308 GLY A C 1
ATOM 2407 O O . GLY A 1 308 ? 17.693 -9.472 -19.968 1.00 96.69 308 GLY A O 1
ATOM 2408 N N . TRP A 1 309 ? 17.310 -8.693 -17.902 1.00 97.81 309 TRP A N 1
ATOM 2409 C CA . TRP A 1 309 ? 16.401 -7.620 -18.310 1.00 97.81 309 TRP A CA 1
ATOM 2410 C C . TRP A 1 309 ? 17.079 -6.265 -18.465 1.00 97.81 309 TRP A C 1
ATOM 2412 O O . TRP A 1 309 ? 16.513 -5.426 -19.160 1.00 97.81 309 TRP A O 1
ATOM 2422 N N . ASP A 1 310 ? 18.258 -6.053 -17.876 1.00 97.56 310 ASP A N 1
ATOM 2423 C CA . ASP A 1 310 ? 18.938 -4.755 -17.834 1.00 97.56 310 ASP A CA 1
ATOM 2424 C C . ASP A 1 310 ? 19.103 -4.123 -19.221 1.00 97.56 310 ASP A C 1
ATOM 2426 O O . ASP A 1 310 ? 18.532 -3.068 -19.496 1.00 97.56 310 ASP A O 1
ATOM 2430 N N . GLU A 1 311 ? 19.809 -4.788 -20.136 1.00 97.25 311 GLU A N 1
ATOM 2431 C CA . GLU A 1 311 ? 20.054 -4.249 -21.476 1.00 97.25 311 GLU A CA 1
ATOM 2432 C C . GLU A 1 311 ? 18.748 -4.036 -22.276 1.00 97.25 311 GLU A C 1
ATOM 2434 O O . GLU A 1 311 ? 18.547 -2.928 -22.791 1.00 97.25 311 GLU A O 1
ATOM 2439 N N . PRO A 1 312 ? 17.807 -5.004 -22.342 1.00 97.88 312 PRO A N 1
ATOM 2440 C CA . PRO A 1 312 ? 16.502 -4.787 -22.966 1.00 97.88 312 PRO A CA 1
ATOM 2441 C C . PRO A 1 312 ? 15.693 -3.627 -22.369 1.00 97.88 312 PRO A C 1
ATOM 2443 O O . PRO A 1 312 ? 15.066 -2.873 -23.116 1.00 97.88 312 PRO A O 1
ATOM 2446 N N . TRP A 1 313 ? 15.697 -3.469 -21.044 1.00 97.88 313 TRP A N 1
ATOM 2447 C CA . TRP A 1 313 ? 14.990 -2.397 -20.342 1.00 97.88 313 TRP A CA 1
ATOM 2448 C C . TRP A 1 313 ? 15.614 -1.029 -20.648 1.00 97.88 313 TRP A C 1
ATOM 2450 O O . TRP A 1 313 ? 14.895 -0.086 -20.988 1.00 97.88 313 TRP A O 1
ATOM 2460 N N . ARG A 1 314 ? 16.951 -0.926 -20.640 1.00 97.25 314 ARG A N 1
ATOM 2461 C CA . ARG A 1 314 ? 17.672 0.302 -21.019 1.00 97.25 314 ARG A C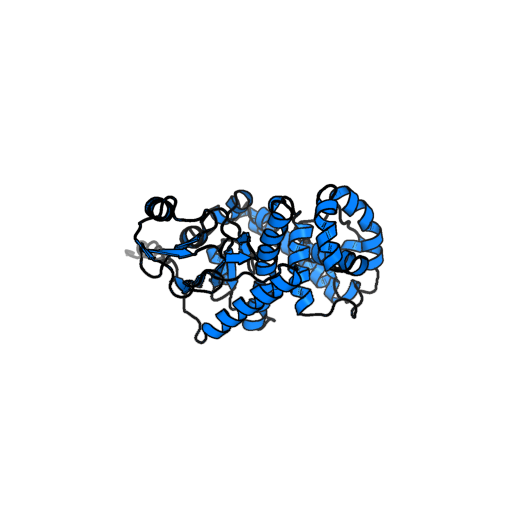A 1
ATOM 2462 C C . ARG A 1 314 ? 17.390 0.690 -22.468 1.00 97.25 314 ARG A C 1
ATOM 2464 O O . ARG A 1 314 ? 17.119 1.857 -22.748 1.00 97.25 314 ARG A O 1
ATOM 2471 N N . ALA A 1 315 ? 17.409 -0.280 -23.383 1.00 96.69 315 ALA A N 1
ATOM 2472 C CA . ALA A 1 315 ? 17.083 -0.055 -24.790 1.00 96.69 315 ALA A CA 1
ATOM 2473 C C . ALA A 1 315 ? 15.622 0.382 -24.982 1.00 96.69 315 ALA A C 1
ATOM 2475 O O . ALA A 1 315 ? 15.342 1.260 -25.795 1.00 96.69 315 ALA A O 1
ATOM 2476 N N . TRP A 1 316 ? 14.691 -0.184 -24.209 1.00 95.81 316 TRP A N 1
ATOM 2477 C CA . TRP A 1 316 ? 13.276 0.190 -24.229 1.00 95.81 316 TRP A CA 1
ATOM 2478 C C . TRP A 1 316 ? 13.019 1.624 -23.732 1.00 95.81 316 TRP A C 1
ATOM 2480 O O . TRP A 1 316 ? 12.131 2.298 -24.254 1.00 95.81 316 TRP A O 1
ATOM 2490 N N . LEU A 1 317 ? 13.813 2.115 -22.775 1.00 95.31 317 LEU A N 1
ATOM 2491 C CA . LEU A 1 317 ? 13.766 3.501 -22.287 1.00 95.31 317 LEU A CA 1
ATOM 2492 C C . LEU A 1 317 ? 14.539 4.500 -23.156 1.00 95.31 317 LEU A C 1
ATOM 2494 O O . LEU A 1 317 ? 14.500 5.703 -22.881 1.00 95.31 317 LEU A O 1
ATOM 2498 N N . ALA A 1 318 ? 15.245 4.036 -24.188 1.00 92.12 318 ALA A N 1
ATOM 2499 C CA . ALA A 1 318 ? 16.002 4.916 -25.060 1.00 92.12 318 ALA A CA 1
ATOM 2500 C C . ALA A 1 318 ? 15.065 5.885 -25.796 1.00 92.12 318 ALA A C 1
ATOM 2502 O O . ALA A 1 318 ? 14.038 5.503 -26.357 1.00 92.12 318 ALA A O 1
ATOM 2503 N N . GLY A 1 319 ? 15.436 7.160 -25.805 1.00 86.69 319 GLY A N 1
ATOM 2504 C CA . GLY A 1 319 ? 14.667 8.200 -26.468 1.00 86.69 319 GLY A CA 1
ATOM 2505 C C . GLY A 1 319 ? 15.014 9.590 -25.963 1.00 86.69 319 GLY A C 1
ATOM 2506 O O . GLY A 1 319 ? 15.809 9.771 -25.029 1.00 86.69 319 GLY A O 1
ATOM 2507 N N . ASP A 1 320 ? 14.387 10.571 -26.600 1.00 85.25 320 ASP A N 1
ATOM 2508 C CA . ASP A 1 320 ? 14.471 11.957 -26.175 1.00 85.25 320 ASP A CA 1
ATOM 2509 C C . ASP A 1 320 ? 13.757 12.146 -24.836 1.00 85.25 320 ASP A C 1
ATOM 2511 O O . ASP A 1 320 ? 12.774 11.464 -24.517 1.00 85.25 320 ASP A O 1
ATOM 2515 N N . LEU A 1 321 ? 14.293 13.074 -24.043 1.00 84.25 321 LEU A N 1
ATOM 2516 C CA . LEU A 1 321 ? 13.809 13.379 -22.705 1.00 84.25 321 LEU A CA 1
ATOM 2517 C C . LEU A 1 321 ? 13.491 14.864 -22.585 1.00 84.25 321 LEU A C 1
ATOM 2519 O O . LEU A 1 321 ? 14.256 15.693 -23.089 1.00 84.25 321 LEU A O 1
ATOM 2523 N N . PRO A 1 322 ? 12.397 15.210 -21.893 1.00 79.38 322 PRO A N 1
ATOM 2524 C CA . PRO A 1 322 ? 12.066 16.597 -21.634 1.00 79.38 322 PRO A CA 1
ATOM 2525 C C . PRO A 1 322 ? 13.119 17.218 -20.693 1.00 79.38 322 PRO A C 1
ATOM 2527 O O . PRO A 1 322 ? 13.672 16.514 -19.838 1.00 79.38 322 PRO A O 1
ATOM 2530 N N . PRO A 1 323 ? 13.432 18.521 -20.814 1.00 78.75 323 PRO A N 1
ATOM 2531 C CA . PRO A 1 323 ? 14.378 19.200 -19.923 1.00 78.75 323 PRO A CA 1
ATOM 2532 C C . PRO A 1 323 ? 14.062 19.005 -18.431 1.00 78.75 323 PRO A C 1
ATOM 2534 O O . PRO A 1 323 ? 14.971 18.839 -17.616 1.00 78.75 323 PRO A O 1
ATOM 2537 N N . GLU A 1 324 ? 12.776 18.945 -18.087 1.00 78.06 324 GLU A N 1
ATOM 2538 C CA . GLU A 1 324 ? 12.241 18.743 -16.741 1.00 78.06 324 GLU A CA 1
ATOM 2539 C C . GLU A 1 324 ? 12.686 17.409 -16.123 1.00 78.06 324 GLU A C 1
ATOM 2541 O O . GLU A 1 324 ? 12.865 17.328 -14.906 1.00 78.06 324 GLU A O 1
ATOM 2546 N N . ALA A 1 325 ? 12.964 16.386 -16.944 1.00 75.31 325 ALA A N 1
ATOM 2547 C CA . ALA A 1 325 ? 13.492 15.103 -16.480 1.00 75.31 325 ALA A CA 1
ATOM 2548 C C . ALA A 1 325 ? 14.800 15.282 -15.696 1.00 75.31 325 ALA A C 1
ATOM 2550 O O . ALA A 1 325 ? 14.991 14.660 -14.657 1.00 75.31 325 ALA A O 1
ATOM 2551 N N . HIS A 1 326 ? 15.677 16.184 -16.148 1.00 77.50 326 HIS A N 1
ATOM 2552 C CA . HIS A 1 326 ? 16.960 16.453 -15.492 1.00 77.50 326 HIS A CA 1
ATOM 2553 C C . HIS A 1 326 ? 16.795 17.204 -14.167 1.00 77.50 326 HIS A C 1
ATOM 2555 O O . HIS A 1 326 ? 17.682 17.163 -13.316 1.00 77.50 326 HIS A O 1
ATOM 2561 N N . VAL A 1 327 ? 15.693 17.937 -13.990 1.00 77.25 327 VAL A N 1
ATOM 2562 C CA . VAL A 1 327 ? 15.374 18.594 -12.717 1.00 77.25 327 VAL A CA 1
ATOM 2563 C C . VAL A 1 327 ? 14.882 17.551 -11.720 1.00 77.25 327 VAL A C 1
ATOM 2565 O O . VAL A 1 327 ? 15.437 17.466 -10.630 1.00 77.25 327 VAL A O 1
ATOM 2568 N N . LEU A 1 328 ? 13.920 16.714 -12.119 1.00 71.62 328 LEU A N 1
ATOM 2569 C CA . LEU A 1 328 ? 13.404 15.628 -11.281 1.00 71.62 328 LEU A CA 1
ATOM 2570 C C . LEU A 1 328 ? 14.510 14.645 -10.890 1.00 71.62 328 LEU A C 1
ATOM 2572 O O . LEU A 1 328 ? 14.670 14.338 -9.714 1.00 71.62 328 LEU A O 1
ATOM 2576 N N . PHE A 1 329 ? 15.343 14.236 -11.848 1.00 77.94 329 PHE A N 1
ATOM 2577 C CA . PHE A 1 329 ? 16.481 13.364 -11.575 1.00 77.94 329 PHE A CA 1
ATOM 2578 C C . PHE A 1 329 ? 17.463 13.991 -10.586 1.00 77.94 329 PHE A C 1
ATOM 2580 O O . PHE A 1 329 ? 17.872 13.314 -9.659 1.00 77.94 329 PHE A O 1
ATOM 2587 N N . ARG A 1 330 ? 17.807 15.282 -10.708 1.00 76.56 330 ARG A N 1
ATOM 2588 C CA . ARG A 1 330 ? 18.680 15.948 -9.721 1.00 76.56 330 ARG A CA 1
ATOM 2589 C C . ARG A 1 330 ? 18.057 16.013 -8.328 1.00 76.56 330 ARG A C 1
ATOM 2591 O O . ARG A 1 330 ? 18.769 15.863 -7.341 1.00 76.56 330 ARG A O 1
ATOM 2598 N N . ILE A 1 331 ? 16.744 16.211 -8.224 1.00 71.88 331 ILE A N 1
ATOM 2599 C CA . ILE A 1 331 ? 16.058 16.208 -6.925 1.00 71.88 331 ILE A CA 1
ATOM 2600 C C . ILE A 1 331 ? 16.206 14.836 -6.250 1.00 71.88 331 ILE A C 1
ATOM 2602 O O . ILE A 1 331 ? 16.638 14.773 -5.099 1.00 71.88 331 ILE A O 1
ATOM 2606 N N . VAL A 1 332 ? 15.919 13.758 -6.987 1.00 70.44 332 VAL A N 1
ATOM 2607 C CA . VAL A 1 332 ? 15.970 12.376 -6.479 1.00 70.44 332 VAL A CA 1
ATOM 2608 C C . VAL A 1 332 ? 17.413 11.900 -6.241 1.00 70.44 332 VAL A C 1
ATOM 2610 O O . VAL A 1 332 ? 17.714 11.316 -5.204 1.00 70.44 332 VAL A O 1
ATOM 2613 N N . ALA A 1 333 ? 18.326 12.188 -7.171 1.00 71.25 333 ALA A N 1
ATOM 2614 C CA . ALA A 1 333 ? 19.713 11.719 -7.150 1.00 71.25 333 ALA A CA 1
ATOM 2615 C C . ALA A 1 333 ? 20.626 12.501 -6.196 1.00 71.25 333 ALA A C 1
ATOM 2617 O O . ALA A 1 333 ? 21.573 11.940 -5.649 1.00 71.25 333 ALA A O 1
ATOM 2618 N N . GLU A 1 334 ? 20.409 13.813 -6.057 1.00 68.19 334 GLU A N 1
ATOM 2619 C CA . GLU A 1 334 ? 21.378 14.720 -5.429 1.00 68.19 334 GLU A CA 1
ATOM 2620 C C . GLU A 1 334 ? 20.780 15.464 -4.235 1.00 68.19 334 GLU A C 1
ATOM 2622 O O . GLU A 1 334 ? 21.381 15.460 -3.160 1.00 68.19 334 GLU A O 1
ATOM 2627 N N . ALA A 1 335 ? 19.612 16.095 -4.397 1.00 66.25 335 ALA A N 1
ATOM 2628 C CA . ALA A 1 335 ? 19.067 16.997 -3.382 1.00 66.25 335 ALA A CA 1
ATOM 2629 C C . ALA A 1 335 ? 18.573 16.251 -2.135 1.00 66.25 335 ALA A C 1
ATOM 2631 O O . ALA A 1 335 ? 18.951 16.625 -1.027 1.00 66.25 335 ALA A O 1
ATOM 2632 N N . LEU A 1 336 ? 17.792 15.178 -2.304 1.00 66.81 336 LEU A N 1
ATOM 2633 C CA . LEU A 1 336 ? 17.306 14.367 -1.183 1.00 66.81 336 LEU A CA 1
ATOM 2634 C C . LEU A 1 336 ? 18.469 13.741 -0.382 1.00 66.81 336 LEU A C 1
ATOM 2636 O O . LEU A 1 336 ? 18.553 13.997 0.824 1.00 66.81 336 LEU A O 1
ATOM 2640 N N . PRO A 1 337 ? 19.450 13.064 -1.017 1.00 67.12 337 PRO A N 1
ATOM 2641 C CA . PRO A 1 337 ? 20.655 12.601 -0.324 1.00 67.12 337 PRO A CA 1
ATOM 2642 C C . PRO A 1 337 ? 21.499 13.713 0.315 1.00 67.12 337 PRO A C 1
ATOM 2644 O O . PRO A 1 337 ? 22.162 13.506 1.332 1.00 67.12 337 PRO A O 1
ATOM 2647 N N . LEU A 1 338 ? 21.560 14.906 -0.283 1.00 62.72 338 LEU A N 1
ATOM 2648 C CA . LEU A 1 338 ? 22.288 16.032 0.305 1.00 62.72 338 LEU A CA 1
ATOM 2649 C C . LEU A 1 338 ? 21.586 16.548 1.565 1.00 62.72 338 LEU A C 1
ATOM 2651 O O . LEU A 1 338 ? 22.251 16.734 2.582 1.00 62.72 338 LEU A O 1
ATOM 2655 N N . CYS A 1 339 ? 20.266 16.729 1.523 1.00 64.38 339 CYS A N 1
ATOM 2656 C CA . CYS A 1 339 ? 19.471 17.121 2.682 1.00 64.38 339 CYS A CA 1
ATOM 2657 C C . CYS A 1 339 ? 19.621 16.108 3.821 1.00 64.38 339 CYS A C 1
ATOM 2659 O O . CYS A 1 339 ? 19.922 16.520 4.940 1.00 64.38 339 CYS A O 1
ATOM 2661 N N . ALA A 1 340 ? 19.532 14.808 3.517 1.00 64.50 340 ALA A N 1
ATOM 2662 C CA . ALA A 1 340 ? 19.773 13.719 4.464 1.00 64.50 340 ALA A CA 1
ATOM 2663 C C . ALA A 1 340 ? 21.129 13.857 5.173 1.00 64.50 340 ALA A C 1
ATOM 2665 O O . ALA A 1 340 ? 21.209 13.879 6.400 1.00 64.50 340 ALA A O 1
ATOM 2666 N N . ARG A 1 341 ? 22.205 14.041 4.394 1.00 64.75 341 ARG A N 1
ATOM 2667 C CA . ARG A 1 341 ? 23.570 14.222 4.919 1.00 64.75 341 ARG A CA 1
ATOM 2668 C C . ARG A 1 341 ? 23.730 15.496 5.741 1.00 64.75 341 ARG A C 1
ATOM 2670 O O . ARG A 1 341 ? 24.463 15.495 6.723 1.00 64.75 341 ARG A O 1
ATOM 2677 N N . MET A 1 342 ? 23.067 16.584 5.356 1.00 66.75 342 MET A N 1
ATOM 2678 C CA . MET A 1 342 ? 23.138 17.851 6.088 1.00 66.75 342 MET A CA 1
ATOM 2679 C C . MET A 1 342 ? 22.462 17.773 7.458 1.00 66.75 342 MET A C 1
ATOM 2681 O O . MET A 1 342 ? 22.928 18.423 8.393 1.00 66.75 342 MET A O 1
ATOM 2685 N N . VAL A 1 343 ? 21.390 16.989 7.587 1.00 67.12 343 VAL A N 1
ATOM 2686 C CA . VAL A 1 343 ? 20.677 16.816 8.861 1.00 67.12 343 VAL A CA 1
ATOM 2687 C C . VAL A 1 343 ? 21.194 15.632 9.681 1.00 67.12 343 VAL A C 1
ATOM 2689 O O . VAL A 1 343 ? 20.925 15.584 10.878 1.00 67.12 343 VAL A O 1
ATOM 2692 N N . GLN A 1 344 ? 22.003 14.743 9.092 1.00 64.62 344 GLN A N 1
ATOM 2693 C CA . GLN A 1 344 ? 22.613 13.583 9.754 1.00 64.62 344 GLN A CA 1
ATOM 2694 C C . GLN A 1 344 ? 23.297 13.896 11.104 1.00 64.62 344 GLN A C 1
ATOM 2696 O O . GLN A 1 344 ? 23.128 13.119 12.041 1.00 64.62 344 GLN A O 1
ATOM 2701 N N . PRO A 1 345 ? 24.024 15.020 11.289 1.00 65.62 345 PRO A N 1
ATOM 2702 C CA . PRO A 1 345 ? 24.620 15.343 12.590 1.00 65.62 345 PRO A CA 1
ATOM 2703 C C . PRO A 1 345 ? 23.595 15.612 13.703 1.00 65.62 345 PRO A C 1
ATOM 2705 O O . PRO A 1 345 ? 23.933 15.511 14.879 1.00 65.62 345 PRO A O 1
ATOM 2708 N N . LEU A 1 346 ? 22.369 15.992 13.337 1.00 59.66 346 LEU A N 1
ATOM 2709 C CA . LEU A 1 346 ? 21.257 16.250 14.256 1.00 59.66 346 LEU A CA 1
ATOM 2710 C C . LEU A 1 346 ? 20.336 15.030 14.381 1.00 59.66 346 LEU A C 1
ATOM 2712 O O . LEU A 1 346 ? 19.781 14.788 15.448 1.00 59.66 346 LEU A O 1
ATOM 2716 N N . PHE A 1 347 ? 20.223 14.252 13.305 1.00 62.44 347 PHE A N 1
ATOM 2717 C CA . PHE A 1 347 ? 19.395 13.059 13.190 1.00 62.44 347 PHE A CA 1
ATOM 2718 C C . PHE A 1 347 ? 20.226 11.947 12.534 1.00 62.44 347 PHE A C 1
ATOM 2720 O O . PHE A 1 347 ? 20.205 11.811 11.313 1.00 62.44 347 PHE A O 1
ATOM 2727 N N . PRO A 1 348 ? 20.993 11.155 13.305 1.00 56.84 348 PRO A N 1
ATOM 2728 C CA . PRO A 1 348 ? 21.939 10.177 12.754 1.00 56.84 348 PRO A CA 1
ATOM 2729 C C . PRO A 1 348 ? 21.296 9.127 11.839 1.00 56.84 348 PRO A C 1
ATOM 2731 O O . PRO A 1 348 ? 21.931 8.691 10.883 1.00 56.84 348 PRO A O 1
ATOM 2734 N N . GLN A 1 349 ? 20.030 8.795 12.107 1.00 56.44 349 GLN A N 1
ATOM 2735 C CA . GLN A 1 349 ? 19.186 7.879 11.329 1.00 56.44 349 GLN A CA 1
ATOM 2736 C C . GLN A 1 349 ? 18.593 8.521 10.069 1.00 56.44 349 GLN A C 1
ATOM 2738 O O . GLN A 1 349 ? 17.933 7.853 9.288 1.00 56.44 349 GLN A O 1
ATOM 2743 N N . ALA A 1 350 ? 18.809 9.819 9.825 1.00 53.03 350 ALA A N 1
ATOM 2744 C CA . ALA A 1 350 ? 18.224 10.494 8.670 1.00 53.03 350 ALA A CA 1
ATOM 2745 C C . ALA A 1 350 ? 18.674 9.904 7.336 1.00 53.03 350 ALA A C 1
ATOM 2747 O O . ALA A 1 350 ? 17.991 10.119 6.348 1.00 53.03 350 ALA A O 1
ATOM 2748 N N . TRP A 1 351 ? 19.800 9.186 7.298 1.00 49.00 351 TRP A N 1
ATOM 2749 C CA . TRP A 1 351 ? 20.197 8.441 6.110 1.00 49.00 351 TRP A CA 1
ATOM 2750 C C . TRP A 1 351 ? 19.277 7.242 5.872 1.00 49.00 351 TRP A C 1
ATOM 2752 O O . TRP A 1 351 ? 18.817 7.081 4.754 1.00 49.00 351 TRP A O 1
ATOM 2762 N N . ASP A 1 352 ? 18.906 6.505 6.917 1.00 50.47 352 ASP A N 1
ATOM 2763 C CA . ASP A 1 352 ? 17.993 5.356 6.836 1.00 50.47 352 ASP A CA 1
ATOM 2764 C C . ASP A 1 352 ? 16.562 5.774 6.422 1.00 50.47 352 ASP A C 1
ATOM 2766 O O . ASP A 1 352 ? 15.798 4.969 5.906 1.00 50.47 352 ASP A O 1
ATOM 2770 N N . LEU A 1 353 ? 16.215 7.063 6.567 1.00 46.22 353 LEU A N 1
ATOM 2771 C CA . LEU A 1 353 ? 14.937 7.652 6.127 1.00 46.22 353 LEU A CA 1
ATOM 2772 C C . LEU A 1 353 ? 14.911 8.060 4.636 1.00 46.22 353 LEU A C 1
ATOM 2774 O O . LEU A 1 353 ? 13.889 8.536 4.135 1.00 46.22 353 LEU A O 1
ATOM 2778 N N . VAL A 1 354 ? 16.042 7.980 3.926 1.00 41.66 354 VAL A N 1
ATOM 2779 C CA . VAL A 1 354 ? 16.152 8.378 2.504 1.00 41.66 354 VAL A CA 1
ATOM 2780 C C . VAL A 1 354 ? 16.990 7.400 1.674 1.00 41.66 354 VAL A C 1
ATOM 2782 O O . VAL A 1 354 ? 17.150 7.637 0.476 1.00 41.66 354 VAL A O 1
ATOM 2785 N N . ALA A 1 355 ? 17.538 6.343 2.281 1.00 41.88 355 ALA A N 1
ATOM 2786 C CA . ALA A 1 355 ? 18.511 5.418 1.693 1.00 41.88 355 ALA A CA 1
ATOM 2787 C C . ALA A 1 355 ? 18.050 3.967 1.658 1.00 41.88 355 ALA A C 1
ATOM 2789 O O . ALA A 1 355 ? 17.033 3.628 2.292 1.00 41.88 355 ALA A O 1
#